Protein AF-A0A353K0H9-F1 (afdb_monomer_lite)

Sequence (191 aa):
GRDYRVLVIDKKVAAVALRMTPCVFGDGIHTIGELIEIENKSPLRGFDHEKPLTKIKVDNIVLNYLKNNNMSLNYIPKLHEKVILRFNANLSTGGVAKDCTDIIHPDNMEAAIKSAEAVGLDVAGVDICTGDISKSIYEDKGVVLEVNAAPGIRMHLYPSLGRGRNVASSIVDYIFKDKKDYSIPVVSITG

pLDDT: mean 91.46, std 7.38, range [65.5, 98.56]

Radius of gyration: 19.7 Å; chains: 1; bounding box: 55×49×50 Å

Secondary structure (DSSP, 8-state):
-EEEEEEEETTEEEEEEEEE--EEE--SSS-HHHHHHHHHTSTTEESTTSSSEE-----HHHHHHHHHTT--TT--PPTT-EEE--SS--GGGT-EEEE-GGG--HHHHHHHHHHHHHHT-SEEEEEEEES-TTS-TTTTT-EEEEEEES---HHHHS-SBS----HHHHHHHHHTTT-------------

Foldseek 3Di:
DWKKKFKAAQLFGQWIKTQAFDKFFFPQPAFQLVSLVVVCVPPQEDDQPPHLAHRQDDDPQQQVQQVVVVHHSRDHDYGRDIGGRHPDSDRRNGIFIATCGVQADPQLRNVLSVVCVVVPHNIKTWMKDFPDRNDHCVVRVIDTDDIDDPDDQSCQQDGPHDDRGPVVVSNVCSVCVVVDDDDDDDDDDDD

Structure (mmCIF, N/CA/C/O backbone):
data_AF-A0A353K0H9-F1
#
_entry.id   AF-A0A353K0H9-F1
#
loop_
_atom_site.group_PDB
_atom_site.id
_atom_site.type_symbol
_atom_site.label_atom_id
_atom_site.label_alt_id
_atom_site.label_comp_id
_atom_site.label_asym_id
_atom_site.label_entity_id
_atom_site.label_seq_id
_atom_site.pdbx_PDB_ins_code
_atom_site.Cartn_x
_atom_site.Cartn_y
_atom_site.Cartn_z
_atom_site.occupancy
_atom_site.B_iso_or_equiv
_atom_site.auth_seq_id
_atom_site.auth_comp_id
_atom_site.auth_asym_id
_atom_site.auth_atom_id
_atom_site.pdbx_PDB_model_num
ATOM 1 N N . GLY A 1 1 ? 12.331 -3.146 5.697 1.00 88.31 1 GLY A N 1
ATOM 2 C CA . GLY A 1 1 ? 11.361 -4.219 5.416 1.00 88.31 1 GLY A CA 1
ATOM 3 C C . GLY A 1 1 ? 10.496 -3.807 4.246 1.00 88.31 1 GLY A C 1
ATOM 4 O O . GLY A 1 1 ? 10.945 -3.021 3.423 1.00 88.31 1 GLY A O 1
ATOM 5 N N . ARG A 1 2 ? 9.284 -4.345 4.167 1.00 92.44 2 ARG A N 1
ATOM 6 C CA . ARG A 1 2 ? 8.198 -3.895 3.293 1.00 92.44 2 ARG A CA 1
ATOM 7 C C . ARG A 1 2 ? 7.269 -2.965 4.077 1.00 92.44 2 ARG A C 1
ATOM 9 O O . ARG A 1 2 ? 7.111 -3.156 5.281 1.00 92.44 2 ARG A O 1
ATOM 16 N N . ASP A 1 3 ? 6.642 -2.016 3.388 1.00 94.00 3 ASP A N 1
ATOM 17 C CA . ASP A 1 3 ? 5.814 -0.983 4.017 1.00 94.00 3 ASP A CA 1
ATOM 18 C C . ASP A 1 3 ? 4.322 -1.319 3.931 1.00 94.00 3 ASP A C 1
ATOM 20 O O . ASP A 1 3 ? 3.722 -1.314 2.850 1.00 94.00 3 ASP A O 1
ATOM 24 N N . TYR A 1 4 ? 3.704 -1.568 5.082 1.00 96.81 4 TYR A N 1
ATOM 25 C CA . TYR A 1 4 ? 2.284 -1.880 5.206 1.00 96.81 4 TYR A CA 1
ATOM 26 C C . TYR A 1 4 ? 1.539 -0.720 5.856 1.00 96.81 4 TYR A C 1
ATOM 28 O O . TYR A 1 4 ? 1.968 -0.210 6.884 1.00 96.81 4 TYR A O 1
ATOM 36 N N . ARG A 1 5 ? 0.393 -0.349 5.284 1.00 97.50 5 ARG A N 1
ATOM 37 C CA . ARG A 1 5 ? -0.591 0.545 5.898 1.00 97.50 5 ARG A CA 1
ATOM 38 C C . ARG A 1 5 ? -1.658 -0.311 6.573 1.00 97.50 5 ARG A C 1
ATOM 40 O O . ARG A 1 5 ? -2.372 -1.045 5.889 1.00 97.50 5 ARG A O 1
ATOM 47 N N . VAL A 1 6 ? -1.769 -0.213 7.890 1.00 98.31 6 VAL A N 1
ATOM 48 C CA . VAL A 1 6 ? -2.813 -0.839 8.707 1.00 98.31 6 VAL A CA 1
ATOM 49 C C . VAL A 1 6 ? -3.852 0.223 9.050 1.00 98.31 6 VAL A C 1
ATOM 51 O O . VAL A 1 6 ? -3.534 1.230 9.678 1.00 98.31 6 VAL A O 1
ATOM 54 N N . LEU A 1 7 ? -5.094 0.017 8.623 1.00 98.50 7 LEU A N 1
ATOM 55 C CA . LEU A 1 7 ? -6.213 0.884 8.964 1.00 98.50 7 LEU A CA 1
ATOM 56 C C . LEU A 1 7 ? -6.886 0.363 10.231 1.00 98.50 7 LEU A C 1
ATOM 58 O O . LEU A 1 7 ? -7.458 -0.729 10.228 1.00 98.50 7 LEU A O 1
ATOM 62 N N . VAL A 1 8 ? -6.840 1.166 11.287 1.00 98.44 8 VAL A N 1
ATOM 63 C CA . VAL A 1 8 ? -7.552 0.928 12.541 1.00 98.44 8 VAL A CA 1
ATOM 64 C C . VAL A 1 8 ? -8.820 1.777 12.550 1.00 98.44 8 VAL A C 1
ATOM 66 O O . VAL A 1 8 ? -8.761 2.973 12.268 1.00 98.44 8 VAL A O 1
ATOM 69 N N . ILE A 1 9 ? -9.956 1.152 12.850 1.00 97.25 9 ILE A N 1
ATOM 70 C CA . ILE A 1 9 ? -11.258 1.794 13.060 1.00 97.25 9 ILE A CA 1
ATOM 71 C C . ILE A 1 9 ? -11.857 1.179 14.320 1.00 97.25 9 ILE A C 1
ATOM 73 O O . ILE A 1 9 ? -11.955 -0.044 14.406 1.00 97.25 9 ILE A O 1
ATOM 77 N N . ASP A 1 10 ? -12.269 2.004 15.280 1.00 95.06 10 ASP A N 1
ATOM 78 C CA . ASP A 1 10 ? -12.958 1.550 16.498 1.00 95.06 10 ASP A CA 1
ATOM 79 C C . ASP A 1 10 ? -12.197 0.439 17.237 1.00 95.06 10 ASP A C 1
ATOM 81 O O . ASP A 1 10 ? -12.739 -0.628 17.542 1.00 95.06 10 ASP A O 1
ATOM 85 N N . LYS A 1 11 ? -10.892 0.662 17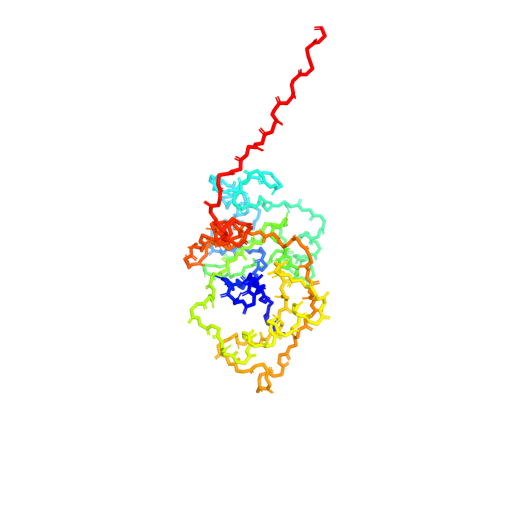.452 1.00 95.38 11 LYS A N 1
ATOM 86 C CA . LYS A 1 11 ? -9.982 -0.288 18.120 1.00 95.38 11 LYS A CA 1
ATOM 87 C C . LYS A 1 11 ? -9.882 -1.654 17.429 1.00 95.38 11 LYS A C 1
ATOM 89 O O . LYS A 1 11 ? -9.529 -2.651 18.056 1.00 95.38 11 LYS A O 1
ATOM 94 N N . LYS A 1 12 ? -10.186 -1.720 16.132 1.00 96.81 12 LYS A N 1
ATOM 95 C CA . LYS A 1 12 ? -10.083 -2.932 15.312 1.00 96.81 12 LYS A CA 1
ATOM 96 C C . LYS A 1 12 ? -9.299 -2.646 14.047 1.00 96.81 12 LYS A C 1
ATOM 98 O O . LYS A 1 12 ? -9.446 -1.589 13.440 1.00 96.81 12 LYS A O 1
ATOM 103 N N . VAL A 1 13 ? -8.505 -3.615 13.606 1.00 98.25 13 VAL A N 1
ATOM 104 C CA . VAL A 1 13 ? -7.899 -3.564 12.273 1.00 98.25 13 VAL A CA 1
ATOM 105 C C . VAL A 1 13 ? -8.984 -3.838 11.236 1.00 98.25 13 VAL A C 1
ATOM 107 O O . VAL A 1 13 ? -9.509 -4.945 11.149 1.00 98.25 13 VAL A O 1
ATOM 110 N N . ALA A 1 14 ? -9.328 -2.817 10.458 1.00 97.81 14 ALA A N 1
ATOM 111 C CA . ALA A 1 14 ? -10.355 -2.894 9.425 1.00 97.81 14 ALA A CA 1
ATOM 112 C C . ALA A 1 14 ? -9.792 -3.353 8.074 1.00 97.81 14 ALA A C 1
ATOM 114 O O . ALA A 1 14 ? -10.481 -4.027 7.307 1.00 97.81 14 ALA A O 1
ATOM 115 N N . ALA A 1 15 ? -8.551 -2.971 7.765 1.00 98.25 15 ALA A N 1
ATOM 116 C CA . ALA A 1 15 ? -7.872 -3.376 6.543 1.00 98.25 15 ALA A CA 1
ATOM 117 C C . ALA A 1 15 ? -6.352 -3.226 6.657 1.00 98.25 15 ALA A C 1
ATOM 119 O O . ALA A 1 15 ? -5.849 -2.393 7.406 1.00 98.25 15 ALA A O 1
ATOM 120 N N . VAL A 1 16 ? -5.617 -3.992 5.854 1.00 98.25 16 VAL A N 1
ATOM 121 C CA . VAL A 1 16 ? -4.158 -3.905 5.739 1.00 98.25 16 VAL A CA 1
ATOM 122 C C . VAL A 1 16 ? -3.773 -3.907 4.274 1.00 98.25 16 VAL A C 1
ATOM 124 O O . VAL A 1 16 ? -4.271 -4.722 3.500 1.00 98.25 16 VAL A O 1
ATOM 127 N N . ALA A 1 17 ? -2.869 -3.016 3.887 1.00 97.38 17 ALA A N 1
ATOM 128 C CA . ALA A 1 17 ? -2.398 -2.931 2.517 1.00 97.38 17 ALA A CA 1
ATOM 129 C C . ALA A 1 17 ? -0.877 -2.789 2.449 1.00 97.38 17 ALA A C 1
ATOM 131 O O . ALA A 1 17 ? -0.299 -1.863 3.015 1.00 97.38 17 ALA A O 1
ATOM 132 N N . LEU A 1 18 ? -0.231 -3.682 1.703 1.00 96.19 18 LEU A N 1
ATOM 133 C CA . LEU A 1 18 ? 1.164 -3.535 1.304 1.00 96.19 18 LEU A CA 1
ATOM 134 C C . LEU A 1 18 ? 1.256 -2.473 0.207 1.00 96.19 18 LEU A C 1
ATOM 136 O O . LEU A 1 18 ? 0.652 -2.634 -0.859 1.00 96.19 18 LEU A O 1
ATOM 140 N N . ARG A 1 19 ? 2.032 -1.415 0.445 1.00 92.69 19 ARG A N 1
ATOM 141 C CA . ARG A 1 19 ? 2.351 -0.412 -0.575 1.00 92.69 19 ARG A CA 1
ATOM 142 C C . ARG A 1 19 ? 3.510 -0.902 -1.423 1.00 92.69 19 ARG A C 1
ATOM 144 O O . ARG A 1 19 ? 4.551 -1.302 -0.908 1.00 92.69 19 ARG A O 1
ATOM 151 N N . MET A 1 20 ? 3.335 -0.861 -2.736 1.00 89.00 20 MET A N 1
ATOM 152 C CA . MET A 1 20 ? 4.362 -1.249 -3.691 1.00 89.00 20 MET A CA 1
ATOM 153 C C . MET A 1 20 ? 4.730 -0.061 -4.571 1.00 89.00 20 MET A C 1
ATOM 155 O O . MET A 1 20 ? 3.872 0.713 -5.006 1.00 89.00 20 MET A O 1
ATOM 159 N N . THR A 1 21 ? 6.027 0.065 -4.837 1.00 86.38 21 THR A N 1
ATOM 160 C CA . THR A 1 21 ? 6.557 1.077 -5.745 1.00 86.38 21 THR A CA 1
ATOM 161 C C . THR A 1 21 ? 5.968 0.912 -7.145 1.00 86.38 21 THR A C 1
ATOM 163 O O . THR A 1 21 ? 5.707 -0.219 -7.571 1.00 86.38 21 THR A O 1
ATOM 166 N N . PRO A 1 22 ? 5.745 2.023 -7.872 1.00 86.50 22 PRO A N 1
ATOM 167 C CA . PRO A 1 22 ? 5.347 1.946 -9.268 1.00 86.50 22 PRO A CA 1
ATOM 168 C C . PRO A 1 22 ? 6.402 1.162 -10.051 1.00 86.50 22 PRO A C 1
ATOM 170 O O . PRO A 1 22 ? 7.603 1.434 -9.949 1.00 86.50 22 PRO A O 1
ATOM 173 N N . CYS A 1 23 ? 5.947 0.184 -10.823 1.00 90.12 23 CYS A N 1
ATOM 174 C CA . CYS A 1 23 ? 6.794 -0.647 -11.659 1.00 90.12 23 CYS A CA 1
ATOM 175 C C . CYS A 1 23 ? 6.091 -0.989 -12.967 1.00 90.12 23 CYS A C 1
ATOM 177 O O . CYS A 1 23 ? 4.863 -1.014 -13.024 1.00 90.12 23 CYS A O 1
ATOM 179 N N . VAL A 1 24 ? 6.888 -1.317 -13.975 1.00 93.00 24 VAL A N 1
ATOM 180 C CA . VAL A 1 24 ? 6.435 -1.967 -15.206 1.00 93.00 24 VAL A CA 1
ATOM 181 C C . VAL A 1 24 ? 7.073 -3.346 -15.311 1.00 93.00 24 VAL A C 1
ATOM 183 O O . VAL A 1 24 ? 8.134 -3.594 -14.732 1.00 93.00 24 VAL A O 1
ATOM 186 N N . PHE A 1 25 ? 6.408 -4.250 -16.020 1.00 93.56 25 PHE A N 1
ATOM 187 C CA . PHE A 1 25 ? 6.933 -5.576 -16.322 1.00 93.56 25 PHE A CA 1
ATOM 188 C C . PHE A 1 25 ? 7.296 -5.627 -17.798 1.00 93.56 25 PHE A C 1
ATOM 190 O O . PHE A 1 25 ? 6.477 -5.265 -18.638 1.00 93.56 25 PHE A O 1
ATOM 197 N N . GLY A 1 26 ? 8.517 -6.059 -18.097 1.00 94.56 26 GLY A N 1
ATOM 198 C CA . GLY A 1 26 ? 8.966 -6.236 -19.466 1.00 94.56 26 GLY A CA 1
ATOM 199 C C . GLY A 1 26 ? 8.167 -7.306 -20.188 1.00 94.56 26 GLY A C 1
ATOM 200 O O . GLY A 1 26 ? 7.847 -8.358 -19.629 1.00 94.56 26 GLY A O 1
ATOM 201 N N . ASP A 1 27 ? 7.893 -7.046 -21.454 1.00 95.25 27 ASP A N 1
ATOM 202 C CA . ASP A 1 27 ? 7.355 -8.013 -22.406 1.00 95.25 27 ASP A CA 1
ATOM 203 C C . ASP A 1 27 ? 8.388 -8.414 -23.471 1.00 95.25 27 ASP A C 1
ATOM 205 O O . ASP A 1 27 ? 8.092 -9.221 -24.348 1.00 95.25 27 ASP A O 1
ATOM 209 N N . GLY A 1 28 ? 9.618 -7.891 -23.371 1.00 95.88 28 GLY A N 1
ATOM 210 C CA . GLY A 1 28 ? 10.695 -8.118 -24.331 1.00 95.88 28 GLY A CA 1
ATOM 211 C C . GLY A 1 28 ? 10.552 -7.346 -25.644 1.00 95.88 28 GLY A C 1
ATOM 212 O O . GLY A 1 28 ? 11.370 -7.560 -26.536 1.00 95.88 28 GLY A O 1
ATOM 213 N N . ILE A 1 29 ? 9.540 -6.481 -25.777 1.00 97.25 29 ILE A N 1
ATOM 214 C CA . ILE A 1 29 ? 9.213 -5.775 -27.022 1.00 97.25 29 ILE A CA 1
ATOM 215 C C . ILE A 1 29 ? 9.214 -4.262 -26.800 1.00 97.25 29 ILE A C 1
ATOM 217 O O . ILE A 1 29 ? 9.872 -3.538 -27.543 1.00 97.25 29 ILE A O 1
ATOM 221 N N . HIS A 1 30 ? 8.499 -3.787 -25.782 1.00 98.25 30 HIS A N 1
ATOM 222 C CA . HIS A 1 30 ? 8.304 -2.365 -25.535 1.00 98.25 30 HIS A CA 1
ATOM 223 C C . HIS A 1 30 ? 9.389 -1.787 -24.624 1.00 98.25 30 HIS A C 1
ATOM 225 O O . HIS A 1 30 ? 9.884 -2.422 -23.687 1.00 98.25 30 HIS A O 1
ATOM 231 N N . THR A 1 31 ? 9.731 -0.531 -24.881 1.00 98.12 31 THR A N 1
ATOM 232 C CA . THR A 1 31 ? 10.592 0.268 -24.013 1.00 98.12 31 THR A CA 1
ATOM 233 C C . THR A 1 31 ? 9.899 0.580 -22.683 1.00 98.12 31 THR A C 1
ATOM 235 O O . THR A 1 31 ? 8.672 0.557 -22.582 1.00 98.12 31 THR A O 1
ATOM 238 N N . ILE A 1 32 ? 10.660 0.940 -21.644 1.00 96.81 32 ILE A N 1
ATOM 239 C CA . ILE A 1 32 ? 10.086 1.408 -20.369 1.00 96.81 32 ILE A CA 1
ATOM 240 C C . ILE A 1 32 ? 9.089 2.556 -20.597 1.00 96.81 32 ILE A C 1
ATOM 242 O O . ILE A 1 32 ? 8.036 2.574 -19.962 1.00 96.81 32 ILE A O 1
ATOM 246 N N . GLY A 1 33 ? 9.407 3.507 -21.483 1.00 96.69 33 GLY A N 1
ATOM 247 C CA . GLY A 1 33 ? 8.516 4.624 -21.808 1.00 96.69 33 GLY A CA 1
ATOM 248 C C . GLY A 1 33 ? 7.166 4.153 -22.351 1.00 96.69 33 GLY A C 1
ATOM 249 O O . GLY A 1 33 ? 6.120 4.543 -21.834 1.00 96.69 33 GLY A O 1
ATOM 250 N N . GLU A 1 34 ? 7.186 3.246 -23.324 1.00 97.38 34 GLU A N 1
ATOM 251 C CA . GLU A 1 34 ? 5.975 2.669 -23.918 1.00 97.38 34 GLU A CA 1
ATOM 252 C C . GLU A 1 34 ? 5.194 1.812 -22.915 1.00 97.38 34 GLU A C 1
ATOM 254 O O . GLU A 1 34 ? 3.971 1.916 -22.838 1.00 97.38 34 GLU A O 1
ATOM 259 N N . LEU A 1 35 ? 5.877 1.019 -22.083 1.00 96.81 35 LEU A N 1
ATOM 260 C CA . LEU A 1 35 ? 5.238 0.236 -21.022 1.00 96.81 35 LEU A CA 1
ATOM 261 C C . LEU A 1 35 ? 4.507 1.135 -20.016 1.00 96.81 35 LEU A C 1
ATOM 263 O O . LEU A 1 35 ? 3.403 0.807 -19.582 1.00 96.81 35 LEU A O 1
ATOM 267 N N . ILE A 1 36 ? 5.082 2.292 -19.670 1.00 95.06 36 ILE A N 1
ATOM 268 C CA . ILE A 1 36 ? 4.421 3.293 -18.820 1.00 95.06 36 ILE A CA 1
ATOM 269 C C . ILE A 1 36 ? 3.168 3.846 -19.507 1.00 95.06 36 ILE A C 1
ATOM 271 O O . ILE A 1 36 ? 2.129 3.997 -18.860 1.00 95.06 36 ILE A O 1
ATOM 275 N N . GLU A 1 37 ? 3.236 4.153 -20.802 1.00 95.25 37 GLU A N 1
ATOM 276 C CA . GLU A 1 37 ? 2.076 4.625 -21.562 1.00 95.25 37 GLU A CA 1
ATOM 277 C C . GLU A 1 37 ? 0.968 3.574 -21.637 1.00 95.25 37 GLU A C 1
ATOM 279 O O . GLU A 1 37 ? -0.200 3.907 -21.430 1.00 95.25 37 GLU A O 1
ATOM 284 N N . ILE A 1 38 ? 1.321 2.310 -21.884 1.00 94.75 38 ILE A N 1
ATOM 285 C CA . ILE A 1 38 ? 0.390 1.176 -21.905 1.00 94.75 38 ILE A CA 1
ATOM 286 C C . ILE A 1 38 ? -0.295 1.032 -20.545 1.00 94.75 38 ILE A C 1
ATOM 288 O O . ILE A 1 38 ? -1.523 1.008 -20.476 1.00 94.75 38 ILE A O 1
ATOM 292 N N . GLU A 1 39 ? 0.476 1.021 -19.459 1.00 91.81 39 GLU A N 1
ATOM 293 C CA . GLU A 1 39 ? -0.047 0.934 -18.094 1.00 91.81 39 GLU A CA 1
ATOM 294 C C . GLU A 1 39 ? -1.004 2.104 -17.784 1.00 91.81 39 GLU A C 1
ATOM 296 O O . GLU A 1 39 ? -2.084 1.921 -17.217 1.00 91.81 39 GLU A O 1
ATOM 301 N N . ASN A 1 40 ? -0.662 3.315 -18.234 1.00 93.44 40 ASN A N 1
ATOM 302 C CA . ASN A 1 40 ? -1.474 4.523 -18.072 1.00 93.44 40 ASN A CA 1
ATOM 303 C C . ASN A 1 40 ? -2.756 4.569 -18.921 1.00 93.44 40 ASN A C 1
ATOM 305 O O . ASN A 1 40 ? -3.596 5.437 -18.661 1.00 93.44 40 ASN A O 1
ATOM 309 N N . LYS A 1 41 ? -2.938 3.665 -19.896 1.00 93.31 41 LYS A N 1
ATOM 310 C CA . LYS A 1 41 ? -4.207 3.504 -20.636 1.00 93.31 41 LYS A CA 1
ATOM 311 C C . LYS A 1 41 ? -5.282 2.791 -19.813 1.00 93.31 41 LYS A C 1
ATOM 313 O O . LYS A 1 41 ? -6.445 2.800 -20.211 1.00 93.31 41 LYS A O 1
ATOM 318 N N . SER A 1 42 ? -4.925 2.198 -18.672 1.00 89.44 42 SER A N 1
ATOM 319 C CA . SER A 1 42 ? -5.898 1.596 -17.761 1.00 89.44 42 SER A CA 1
ATOM 320 C C . SER A 1 42 ? -6.979 2.612 -17.354 1.00 89.44 42 SER A C 1
ATOM 322 O O . SER A 1 42 ? -6.639 3.689 -16.857 1.00 89.44 42 SER A O 1
ATOM 324 N N . PRO A 1 43 ? -8.283 2.284 -17.468 1.00 89.38 43 PRO A N 1
ATOM 325 C CA . PRO A 1 43 ? -9.369 3.187 -17.070 1.00 89.38 43 PRO A CA 1
ATOM 326 C C . PRO A 1 43 ? -9.406 3.441 -15.554 1.00 89.38 43 PRO A C 1
ATOM 328 O O . PRO A 1 43 ? -10.074 4.365 -15.085 1.00 89.38 43 PRO A O 1
ATOM 331 N N . LEU A 1 44 ? -8.679 2.626 -14.782 1.00 86.19 44 LEU A N 1
ATOM 332 C CA . LEU A 1 44 ? -8.502 2.789 -13.343 1.00 86.19 44 LEU A CA 1
ATOM 333 C C . LEU A 1 44 ? -7.471 3.869 -12.995 1.00 86.19 44 LEU A C 1
ATOM 335 O O . LEU A 1 44 ? -7.408 4.265 -11.831 1.00 86.19 44 LEU A O 1
ATOM 339 N N . ARG A 1 45 ? -6.662 4.329 -13.964 1.00 89.38 45 ARG A N 1
ATOM 340 C CA . ARG A 1 45 ? -5.634 5.356 -13.769 1.00 89.38 45 ARG A CA 1
ATOM 341 C C . ARG A 1 45 ? -6.125 6.731 -14.213 1.00 89.38 45 ARG A C 1
ATOM 343 O O . ARG A 1 45 ? -6.461 6.950 -15.373 1.00 89.38 45 ARG A O 1
ATOM 350 N N . GLY A 1 46 ? -6.109 7.678 -13.285 1.00 87.69 46 GLY A N 1
ATOM 351 C CA . GLY A 1 46 ? -6.513 9.067 -13.504 1.00 87.69 46 GLY A CA 1
ATOM 352 C C . GLY A 1 46 ? -5.428 10.058 -13.117 1.00 87.69 46 GLY A C 1
ATOM 353 O O . GLY A 1 46 ? -4.321 9.681 -12.715 1.00 87.69 46 GLY A O 1
ATOM 354 N N . PHE A 1 47 ? -5.751 11.341 -13.231 1.00 83.00 47 PHE A N 1
ATOM 355 C CA . PHE A 1 47 ? -4.913 12.380 -12.653 1.00 83.00 47 PHE A CA 1
ATOM 356 C C . PHE A 1 47 ? -5.205 12.496 -11.153 1.00 83.00 47 PHE A C 1
ATOM 358 O O . PHE A 1 47 ? -6.349 12.420 -10.707 1.00 83.00 47 PHE A O 1
ATOM 365 N N . ASP A 1 48 ? -4.137 12.610 -10.369 1.00 78.19 48 ASP A N 1
ATOM 366 C CA . ASP A 1 48 ? -4.154 12.793 -8.919 1.00 78.19 48 ASP A CA 1
ATOM 367 C C . ASP A 1 48 ? -5.073 11.811 -8.161 1.00 78.19 48 ASP A C 1
ATOM 369 O O . ASP A 1 48 ? -4.702 10.648 -7.968 1.00 78.19 48 ASP A O 1
ATOM 373 N N . HIS A 1 49 ? -6.238 12.259 -7.684 1.00 73.06 49 HIS A N 1
ATOM 374 C CA . HIS A 1 49 ? -7.172 11.467 -6.867 1.00 73.06 49 HIS A CA 1
ATOM 375 C C . HIS A 1 49 ? -8.526 11.207 -7.539 1.00 73.06 49 HIS A C 1
ATOM 377 O O . HIS A 1 49 ? -9.449 10.739 -6.879 1.00 73.06 49 HIS A O 1
ATOM 383 N N . GLU A 1 50 ? -8.634 11.465 -8.844 1.00 81.69 50 GLU A N 1
ATOM 384 C CA . GLU A 1 50 ? -9.871 11.285 -9.616 1.00 81.69 50 GLU A CA 1
ATOM 385 C C . GLU A 1 50 ? -10.288 9.808 -9.745 1.00 81.69 50 GLU A C 1
ATOM 387 O O . GLU A 1 50 ? -11.471 9.477 -9.810 1.00 81.69 50 GLU A O 1
ATOM 392 N N . LYS A 1 51 ? -9.309 8.899 -9.796 1.00 84.81 51 LYS A N 1
ATOM 393 C CA . LYS A 1 51 ? -9.513 7.466 -10.039 1.00 84.81 51 LYS A CA 1
ATOM 394 C C . LYS A 1 51 ? -8.837 6.616 -8.954 1.00 84.81 51 LYS A C 1
ATOM 396 O O . LYS A 1 51 ? -8.004 7.131 -8.202 1.00 84.81 51 LYS A O 1
ATOM 401 N N . PRO A 1 52 ? -9.164 5.309 -8.862 1.00 82.62 52 PRO A N 1
ATOM 402 C CA . PRO A 1 52 ? -8.534 4.385 -7.916 1.00 82.62 52 PRO A CA 1
ATOM 403 C C . PRO A 1 52 ? -7.000 4.428 -7.924 1.00 82.62 52 PRO A C 1
ATOM 405 O O . PRO A 1 52 ? -6.372 4.458 -6.862 1.00 82.62 52 PRO A O 1
ATOM 408 N N . LEU A 1 53 ? -6.405 4.492 -9.117 1.00 85.06 53 LEU A N 1
ATOM 409 C CA . LEU A 1 53 ? -4.965 4.558 -9.331 1.00 85.06 53 LEU A CA 1
ATOM 410 C C . LEU A 1 53 ? -4.574 5.909 -9.936 1.00 85.06 53 LEU A C 1
ATOM 412 O O . LEU A 1 53 ? -5.320 6.512 -10.708 1.00 85.06 53 LEU A O 1
ATOM 416 N N . THR A 1 54 ? -3.369 6.373 -9.622 1.00 88.31 54 THR A N 1
ATOM 417 C CA . THR A 1 54 ? -2.804 7.576 -10.241 1.00 88.31 54 THR A CA 1
ATOM 418 C C . THR A 1 54 ? -1.970 7.182 -11.459 1.00 88.31 54 THR A C 1
ATOM 420 O O . THR A 1 54 ? -1.289 6.150 -11.457 1.00 88.31 54 THR A O 1
ATOM 423 N N . LYS A 1 55 ? -2.023 7.983 -12.526 1.00 90.06 55 LYS A N 1
ATOM 424 C CA . LYS A 1 55 ? -1.138 7.812 -13.683 1.00 90.06 55 LYS A CA 1
ATOM 425 C C . LYS A 1 55 ? 0.327 7.931 -13.264 1.00 90.06 55 LYS A C 1
ATOM 427 O O . LYS A 1 55 ? 0.705 8.810 -12.490 1.00 90.06 55 LYS A O 1
ATOM 432 N N . ILE A 1 56 ? 1.157 7.051 -13.806 1.00 89.56 56 ILE A N 1
ATOM 433 C CA . ILE A 1 56 ? 2.605 7.071 -13.641 1.00 89.56 56 ILE A CA 1
ATOM 434 C C . ILE A 1 56 ? 3.141 8.235 -14.479 1.00 89.56 56 ILE A C 1
ATOM 436 O O . ILE A 1 56 ? 3.140 8.174 -15.707 1.00 89.56 56 ILE A O 1
ATOM 440 N N . LYS A 1 57 ? 3.572 9.313 -13.820 1.00 89.19 57 LYS A N 1
ATOM 441 C CA . LYS A 1 57 ? 4.192 10.467 -14.485 1.00 89.19 57 LYS A CA 1
ATOM 442 C C . LYS A 1 57 ? 5.686 10.201 -14.684 1.00 89.19 57 LYS A C 1
ATOM 444 O O . LYS A 1 57 ? 6.376 9.838 -13.726 1.00 89.19 57 LYS A O 1
ATOM 449 N N . VAL A 1 58 ? 6.173 10.419 -15.903 1.00 90.25 58 VAL A N 1
ATOM 450 C CA . VAL A 1 58 ? 7.606 10.449 -16.216 1.00 90.25 58 VAL A CA 1
ATOM 451 C C . VAL A 1 58 ? 8.134 11.832 -15.840 1.00 90.25 58 VAL A C 1
ATOM 453 O O . VAL A 1 58 ? 7.894 12.808 -16.541 1.00 90.25 58 VAL A O 1
ATOM 456 N N . ASP A 1 59 ? 8.803 11.922 -14.695 1.00 90.12 59 ASP A N 1
ATOM 457 C CA . ASP A 1 59 ? 9.423 13.148 -14.190 1.00 90.12 59 ASP A CA 1
ATOM 458 C C . ASP A 1 59 ? 10.919 12.931 -13.919 1.00 90.12 59 ASP A C 1
ATOM 460 O O . ASP A 1 59 ? 11.460 11.835 -14.094 1.00 90.12 59 ASP A O 1
ATOM 464 N N . ASN A 1 60 ? 11.596 13.974 -13.437 1.00 89.94 60 ASN A N 1
ATOM 465 C CA . ASN A 1 60 ? 13.017 13.903 -13.098 1.00 89.94 60 ASN A CA 1
ATOM 466 C C . ASN A 1 60 ? 13.334 12.830 -12.043 1.00 89.94 60 ASN A C 1
ATOM 468 O O . ASN A 1 60 ? 14.451 12.323 -12.020 1.00 89.94 60 ASN A O 1
ATOM 472 N N . ILE A 1 61 ? 12.379 12.449 -11.187 1.00 88.69 61 ILE A N 1
ATOM 473 C CA . ILE A 1 61 ? 12.586 11.396 -10.185 1.00 88.69 61 ILE A CA 1
ATOM 474 C C . ILE A 1 61 ? 12.666 10.034 -10.878 1.00 88.69 61 ILE A C 1
ATOM 476 O O . ILE A 1 61 ? 13.584 9.271 -10.585 1.00 88.69 61 ILE A O 1
ATOM 480 N N . VAL A 1 62 ? 11.758 9.747 -11.819 1.00 90.31 62 VAL A N 1
ATOM 481 C CA . VAL A 1 62 ? 11.808 8.514 -12.627 1.00 90.31 62 VAL A CA 1
ATOM 482 C C . VAL A 1 62 ? 13.086 8.469 -13.460 1.00 90.31 62 VAL A C 1
ATOM 484 O O . VAL A 1 62 ? 13.798 7.467 -13.444 1.00 90.31 62 VAL A O 1
ATOM 487 N N . LEU A 1 63 ? 13.425 9.569 -14.139 1.00 92.50 63 LEU A N 1
ATOM 488 C CA . LEU A 1 63 ? 14.635 9.649 -14.961 1.00 92.50 63 LEU A CA 1
ATOM 489 C C . LEU A 1 63 ? 15.906 9.412 -14.135 1.00 92.50 63 LEU A C 1
ATOM 491 O O . LEU A 1 63 ? 16.764 8.626 -14.535 1.00 92.50 63 LEU A O 1
ATOM 495 N N . ASN A 1 64 ? 16.009 10.040 -12.961 1.00 91.00 64 ASN A N 1
ATOM 496 C CA . ASN A 1 64 ? 17.143 9.849 -12.061 1.00 91.00 64 ASN A CA 1
ATOM 497 C C . ASN A 1 64 ? 17.197 8.425 -11.499 1.00 91.00 64 ASN A C 1
ATOM 499 O O . ASN A 1 64 ? 18.283 7.860 -11.400 1.00 91.00 64 ASN A O 1
ATOM 503 N N . TYR A 1 65 ? 16.048 7.826 -11.162 1.00 90.69 65 TYR A N 1
ATOM 504 C CA . TYR A 1 65 ? 15.991 6.438 -10.705 1.00 90.69 65 TYR A CA 1
ATOM 505 C C . TYR A 1 65 ? 16.547 5.485 -11.764 1.00 90.69 65 TYR A C 1
ATOM 507 O O . TYR A 1 65 ? 17.434 4.684 -11.465 1.00 90.69 65 TYR A O 1
ATOM 515 N N . LEU A 1 66 ? 16.057 5.593 -13.001 1.00 92.75 66 LEU A N 1
ATOM 516 C CA . LEU A 1 66 ? 16.509 4.754 -14.108 1.00 92.75 66 LEU A CA 1
ATOM 517 C C . LEU A 1 66 ? 18.005 4.954 -14.356 1.00 92.75 66 LEU A C 1
ATOM 519 O O . LEU A 1 66 ? 18.750 3.976 -14.373 1.00 92.75 66 LEU A O 1
ATOM 523 N N . LYS A 1 67 ? 18.464 6.210 -14.431 1.00 93.25 67 LYS A N 1
ATOM 524 C CA . LYS A 1 67 ? 19.877 6.543 -14.644 1.00 93.25 67 LYS A CA 1
ATOM 525 C C . LYS A 1 67 ? 20.785 5.938 -13.570 1.00 93.25 67 LYS A C 1
ATOM 527 O O . LYS A 1 67 ? 21.806 5.347 -13.906 1.00 93.25 67 LYS A O 1
ATOM 532 N N . ASN A 1 68 ? 20.401 6.037 -12.298 1.00 92.19 68 ASN A N 1
ATOM 533 C CA . ASN A 1 68 ? 21.164 5.466 -11.182 1.00 92.19 68 ASN A CA 1
ATOM 534 C C . ASN A 1 68 ? 21.220 3.930 -11.213 1.00 92.19 68 ASN A C 1
ATOM 536 O O . ASN A 1 68 ? 22.111 3.345 -10.608 1.00 92.19 68 ASN A O 1
ATOM 540 N N . ASN A 1 69 ? 20.295 3.281 -11.924 1.00 90.44 69 ASN A N 1
ATOM 541 C CA . ASN A 1 69 ? 20.281 1.836 -12.147 1.00 90.44 69 ASN A CA 1
ATOM 542 C C . ASN A 1 69 ? 20.787 1.449 -13.551 1.00 90.44 69 ASN A C 1
ATOM 544 O O . ASN A 1 69 ? 20.506 0.350 -14.019 1.00 90.44 69 ASN A O 1
ATOM 548 N N . ASN A 1 70 ? 21.530 2.336 -14.227 1.00 93.81 70 ASN A N 1
ATOM 549 C CA . ASN A 1 70 ? 22.063 2.131 -15.582 1.00 93.81 70 ASN A CA 1
ATOM 550 C C . ASN A 1 70 ? 20.986 1.820 -16.642 1.00 93.81 70 ASN A C 1
ATOM 552 O O . ASN A 1 70 ? 21.251 1.141 -17.632 1.00 93.81 70 ASN A O 1
ATOM 556 N N . MET A 1 71 ? 19.772 2.331 -16.444 1.00 94.38 71 MET A N 1
ATOM 557 C CA . MET A 1 71 ? 18.643 2.215 -17.365 1.00 94.38 71 MET A CA 1
ATOM 558 C C . MET A 1 71 ? 18.239 3.587 -17.917 1.00 94.38 71 MET A C 1
ATOM 560 O O . MET A 1 71 ? 18.587 4.642 -17.386 1.00 94.38 71 MET A O 1
ATOM 564 N N . SER A 1 72 ? 17.458 3.579 -18.993 1.00 95.62 72 SER A N 1
ATOM 565 C CA . SER A 1 72 ? 16.814 4.770 -19.555 1.00 95.62 72 SER A CA 1
ATOM 566 C C . SER A 1 72 ? 15.403 4.420 -20.012 1.00 95.62 72 SER A C 1
ATOM 568 O O . SER A 1 72 ? 15.061 3.244 -20.086 1.00 95.62 72 SER A O 1
ATOM 570 N N . LEU A 1 73 ? 14.587 5.414 -20.367 1.00 96.25 73 LEU A N 1
ATOM 571 C CA . LEU A 1 73 ? 13.239 5.154 -20.889 1.00 96.25 73 LEU A CA 1
ATOM 572 C C . LEU A 1 73 ? 13.231 4.297 -22.160 1.00 96.25 73 LEU A C 1
ATOM 574 O O . LEU A 1 73 ? 12.242 3.619 -22.395 1.00 96.25 73 LEU A O 1
ATOM 578 N N . ASN A 1 74 ? 14.328 4.293 -22.922 1.00 97.00 74 ASN A N 1
ATOM 579 C CA . ASN A 1 74 ? 14.478 3.527 -24.161 1.00 97.00 74 ASN A CA 1
ATOM 580 C C . ASN A 1 74 ? 14.945 2.082 -23.921 1.00 97.00 74 ASN A C 1
ATOM 582 O O . ASN A 1 74 ? 15.112 1.324 -24.872 1.00 97.00 74 ASN A O 1
ATOM 586 N N . TYR A 1 75 ? 15.219 1.699 -22.671 1.00 96.75 75 TYR A N 1
ATOM 587 C CA . TYR A 1 75 ? 15.561 0.319 -22.343 1.00 96.75 75 TYR A CA 1
ATOM 588 C C . TYR A 1 75 ? 14.342 -0.580 -22.561 1.00 96.75 75 TYR A C 1
ATOM 590 O O . TYR A 1 75 ? 13.249 -0.235 -22.113 1.00 96.75 75 TYR A O 1
ATOM 598 N N . ILE A 1 76 ? 14.544 -1.721 -23.223 1.00 97.50 76 ILE A N 1
ATOM 599 C CA . ILE A 1 76 ? 13.530 -2.760 -23.431 1.00 97.50 76 ILE A CA 1
ATOM 600 C C . ILE A 1 76 ? 13.777 -3.852 -22.383 1.00 97.50 76 ILE A C 1
ATOM 602 O O . ILE A 1 76 ? 14.751 -4.601 -22.519 1.00 97.50 76 ILE A O 1
ATOM 606 N N . PRO A 1 77 ? 12.953 -3.947 -21.324 1.00 96.38 77 PRO A N 1
ATOM 607 C CA . PRO A 1 77 ? 13.147 -4.958 -20.298 1.00 96.38 77 PRO A CA 1
ATOM 608 C C . PRO A 1 77 ? 12.785 -6.342 -20.835 1.00 96.38 77 PRO A C 1
ATOM 610 O O . PRO A 1 77 ? 11.857 -6.497 -21.637 1.00 96.38 77 PRO A O 1
ATOM 613 N N . LYS A 1 78 ? 13.500 -7.371 -20.373 1.00 96.50 78 LYS A N 1
ATOM 614 C CA . LYS A 1 78 ? 13.228 -8.759 -20.763 1.00 96.50 78 LYS A CA 1
ATOM 615 C C . LYS A 1 78 ? 11.827 -9.173 -20.326 1.00 96.50 78 LYS A C 1
ATOM 617 O O . LYS A 1 78 ? 11.262 -8.618 -19.385 1.00 96.50 78 LYS A O 1
ATOM 622 N N . LEU A 1 79 ? 11.288 -10.203 -20.971 1.00 95.88 79 LEU A N 1
ATOM 623 C CA . LEU A 1 79 ? 10.006 -10.778 -20.581 1.00 95.88 79 LEU A CA 1
ATOM 624 C C . LEU A 1 79 ? 9.994 -11.109 -19.073 1.00 95.88 79 LEU A C 1
ATOM 626 O O . LEU A 1 79 ? 10.879 -11.807 -18.577 1.00 95.88 79 LEU A O 1
ATOM 630 N N . HIS A 1 80 ? 8.993 -10.586 -18.363 1.00 93.06 80 HIS A N 1
ATOM 631 C CA . HIS A 1 80 ? 8.791 -10.672 -16.909 1.00 93.06 80 HIS A CA 1
ATOM 632 C C . HIS A 1 80 ? 9.809 -9.930 -16.027 1.00 93.06 80 HIS A C 1
ATOM 634 O O . HIS A 1 80 ? 9.718 -10.000 -14.798 1.00 93.06 80 HIS A O 1
ATOM 640 N N . GLU A 1 81 ? 10.742 -9.176 -16.606 1.00 94.00 81 GLU A N 1
ATOM 641 C CA . GLU A 1 81 ? 11.646 -8.320 -15.843 1.00 94.00 81 GLU A CA 1
ATOM 642 C C . GLU A 1 81 ? 10.853 -7.196 -15.170 1.00 94.00 81 GLU A C 1
ATOM 644 O O . GLU A 1 81 ? 10.199 -6.390 -15.830 1.00 94.00 81 GLU A O 1
ATOM 649 N N . LYS A 1 82 ? 10.898 -7.138 -13.837 1.00 92.81 82 LYS A N 1
ATOM 650 C CA . LYS A 1 82 ? 10.249 -6.074 -13.072 1.00 92.81 82 LYS A CA 1
ATOM 651 C C . LYS A 1 82 ? 11.169 -4.860 -12.995 1.00 92.81 82 LYS A C 1
ATOM 653 O O . LYS A 1 82 ? 12.161 -4.887 -12.269 1.00 92.81 82 LYS A O 1
ATOM 658 N N . VAL A 1 83 ? 10.777 -3.768 -13.642 1.00 91.88 83 VAL A N 1
ATOM 659 C CA . VAL A 1 83 ? 11.483 -2.488 -13.557 1.00 91.88 83 VAL A CA 1
ATOM 660 C C . VAL A 1 83 ? 10.751 -1.562 -12.600 1.00 91.88 83 VAL A C 1
ATOM 662 O O . VAL A 1 83 ? 9.619 -1.146 -12.846 1.00 91.88 83 VAL A O 1
ATOM 665 N N . ILE A 1 84 ? 11.400 -1.234 -11.488 1.00 91.19 84 ILE A N 1
ATOM 666 C CA . ILE A 1 84 ? 10.917 -0.223 -10.546 1.00 91.19 84 ILE A CA 1
ATOM 667 C C . ILE A 1 84 ? 11.169 1.163 -11.149 1.00 91.19 84 ILE A C 1
ATOM 669 O O . ILE A 1 84 ? 12.187 1.389 -11.793 1.00 91.19 84 ILE A O 1
ATOM 673 N N . LEU A 1 85 ? 10.238 2.094 -10.950 1.00 88.69 85 LEU A N 1
ATOM 674 C CA . LEU A 1 85 ? 10.334 3.446 -11.512 1.00 88.69 85 LEU A CA 1
ATOM 675 C C . LEU A 1 85 ? 10.699 4.503 -10.468 1.00 88.69 85 LEU A C 1
ATOM 677 O O . LEU A 1 85 ? 11.153 5.588 -10.821 1.00 88.69 85 LEU A O 1
ATOM 681 N N . ARG A 1 86 ? 10.463 4.219 -9.182 1.00 86.81 86 ARG A N 1
ATOM 682 C CA . ARG A 1 86 ? 10.729 5.130 -8.060 1.00 86.81 86 ARG A CA 1
ATOM 683 C C . ARG A 1 86 ? 11.085 4.351 -6.800 1.00 86.81 86 ARG A C 1
ATOM 685 O O . ARG A 1 86 ? 10.591 3.246 -6.594 1.00 86.81 86 ARG A O 1
ATOM 692 N N . PHE A 1 87 ? 11.865 4.971 -5.916 1.00 75.31 87 PHE A N 1
ATOM 693 C CA . PHE A 1 87 ? 12.161 4.412 -4.592 1.00 75.31 87 PHE A CA 1
ATOM 694 C C . PHE A 1 87 ? 10.952 4.438 -3.644 1.00 75.31 87 PHE A C 1
ATOM 696 O O . PHE A 1 87 ? 10.834 3.558 -2.799 1.00 75.31 87 PHE A O 1
ATOM 703 N N . ASN A 1 88 ? 10.053 5.423 -3.767 1.00 73.75 88 ASN A N 1
ATOM 704 C CA . ASN A 1 88 ? 8.926 5.591 -2.850 1.00 73.75 88 ASN A CA 1
ATOM 705 C C . ASN A 1 88 ? 7.655 4.867 -3.326 1.00 73.75 88 ASN A C 1
ATOM 707 O O . ASN A 1 88 ? 7.271 4.934 -4.493 1.00 73.75 88 ASN A O 1
ATOM 711 N N . ALA A 1 89 ? 6.966 4.196 -2.401 1.00 72.56 89 ALA A N 1
ATOM 712 C CA . ALA A 1 89 ? 5.739 3.440 -2.665 1.00 72.56 89 ALA A CA 1
ATOM 713 C C . ALA A 1 89 ? 4.461 4.296 -2.550 1.00 72.56 89 ALA A C 1
ATOM 715 O O . ALA A 1 89 ? 3.422 3.843 -2.067 1.00 72.56 89 ALA A O 1
ATOM 716 N N . ASN A 1 90 ? 4.530 5.556 -2.982 1.00 76.50 90 ASN A N 1
ATOM 717 C CA . ASN A 1 90 ? 3.412 6.484 -2.854 1.00 76.50 90 ASN A CA 1
ATOM 718 C C . ASN A 1 90 ? 2.354 6.213 -3.932 1.00 76.50 90 ASN A C 1
ATOM 720 O O . ASN A 1 90 ? 2.642 6.217 -5.129 1.00 76.50 90 ASN A O 1
ATOM 724 N N . LEU A 1 91 ? 1.093 6.038 -3.524 1.00 70.94 91 LEU A N 1
ATOM 725 C CA . LEU A 1 91 ? -0.009 5.852 -4.478 1.00 70.94 91 LEU A CA 1
ATOM 726 C C . LEU A 1 91 ? -0.188 7.073 -5.390 1.00 70.94 91 LEU A C 1
ATOM 728 O O . LEU A 1 91 ? -0.522 6.916 -6.559 1.00 70.94 91 LEU A O 1
ATOM 732 N N . SER A 1 92 ? 0.084 8.277 -4.879 1.00 70.38 92 SER A N 1
ATOM 733 C CA . SER A 1 92 ? 0.023 9.532 -5.640 1.00 70.38 92 SER A CA 1
ATOM 734 C C . SER A 1 92 ? 1.063 9.631 -6.759 1.00 70.38 92 SER A C 1
ATOM 736 O O . SER A 1 92 ? 0.902 10.444 -7.664 1.00 70.38 92 SER A O 1
ATOM 738 N N . THR A 1 93 ? 2.114 8.807 -6.735 1.00 71.69 93 THR A N 1
ATOM 739 C CA . THR A 1 93 ? 3.139 8.749 -7.790 1.00 71.69 93 THR A CA 1
ATOM 740 C C . THR A 1 93 ? 2.983 7.520 -8.692 1.00 71.69 93 THR A C 1
ATOM 742 O O . THR A 1 93 ? 3.894 7.184 -9.450 1.00 71.69 93 THR A O 1
ATOM 745 N N . GLY A 1 94 ? 1.816 6.868 -8.634 1.00 76.12 94 GLY A N 1
ATOM 746 C CA . GLY A 1 94 ? 1.461 5.711 -9.456 1.00 76.12 94 GLY A CA 1
ATOM 747 C C . GLY A 1 94 ? 1.718 4.355 -8.798 1.00 76.12 94 GLY A C 1
ATOM 748 O O . GLY A 1 94 ? 1.592 3.334 -9.480 1.00 76.12 94 GLY A O 1
ATOM 749 N N . GLY A 1 95 ? 2.070 4.341 -7.506 1.00 81.44 95 GLY A N 1
ATOM 750 C CA . GLY A 1 95 ? 2.212 3.123 -6.713 1.00 81.44 95 GLY A CA 1
ATOM 751 C C . GLY A 1 95 ? 0.924 2.301 -6.651 1.00 81.44 95 GLY A C 1
ATOM 752 O O . GLY A 1 95 ? -0.181 2.811 -6.848 1.00 81.44 95 GLY A O 1
ATOM 753 N N . VAL A 1 96 ? 1.086 1.012 -6.369 1.00 86.00 96 VAL A N 1
ATOM 754 C CA . VAL A 1 96 ? -0.009 0.039 -6.291 1.00 86.00 96 VAL A CA 1
ATOM 755 C C . VAL A 1 96 ? -0.113 -0.526 -4.881 1.00 86.00 96 VAL A C 1
ATOM 757 O O . VAL A 1 96 ? 0.839 -0.467 -4.101 1.00 86.00 96 VAL A O 1
ATOM 760 N N . ALA A 1 97 ? -1.281 -1.062 -4.541 1.00 92.31 97 ALA A N 1
ATOM 761 C CA . ALA A 1 97 ? -1.535 -1.640 -3.228 1.00 92.31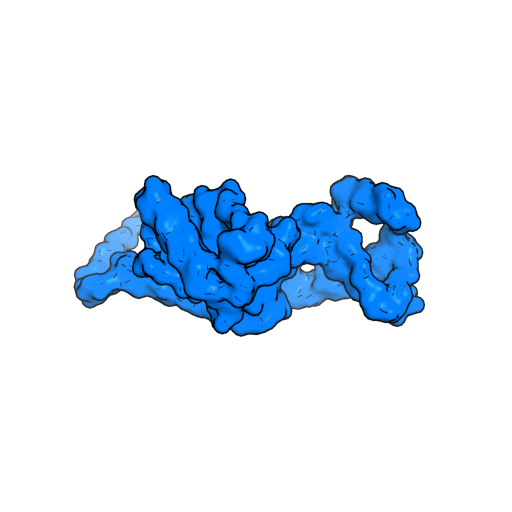 97 ALA A CA 1
ATOM 762 C C . ALA A 1 97 ? -1.975 -3.097 -3.350 1.00 92.31 97 ALA A C 1
ATOM 764 O O . ALA A 1 97 ? -2.771 -3.439 -4.228 1.00 92.31 97 ALA A O 1
ATOM 765 N N . LYS A 1 98 ? -1.476 -3.943 -2.448 1.00 94.88 98 LYS A N 1
ATOM 766 C CA . LYS A 1 98 ? -1.939 -5.320 -2.279 1.00 94.88 98 LYS A CA 1
ATOM 767 C C . LYS A 1 98 ? -2.663 -5.450 -0.944 1.00 94.88 98 LYS A C 1
ATOM 769 O O . LYS A 1 98 ? -2.078 -5.137 0.089 1.00 94.88 98 LYS A O 1
ATOM 774 N N . ASP A 1 99 ? -3.893 -5.951 -0.961 1.00 97.56 99 ASP A N 1
ATOM 775 C CA . ASP A 1 99 ? -4.623 -6.307 0.257 1.00 97.56 99 ASP A CA 1
ATOM 776 C C . ASP A 1 99 ? -3.899 -7.438 0.997 1.00 97.56 99 ASP A C 1
ATOM 778 O O . ASP A 1 99 ? -3.495 -8.443 0.407 1.00 97.56 99 ASP A O 1
ATOM 782 N N . CYS A 1 100 ? -3.690 -7.241 2.293 1.00 97.81 100 CYS A N 1
ATOM 783 C CA . CYS A 1 100 ? -3.029 -8.181 3.198 1.00 97.81 100 CYS A CA 1
ATOM 784 C C . CYS A 1 100 ? -3.830 -8.358 4.497 1.00 97.81 100 CYS A C 1
ATOM 786 O O . CYS A 1 100 ? -3.292 -8.832 5.493 1.00 97.81 100 CYS A O 1
ATOM 788 N N . THR A 1 101 ? -5.107 -7.964 4.495 1.00 98.12 101 THR A N 1
ATOM 789 C CA . THR A 1 101 ? -5.947 -7.935 5.699 1.00 98.12 101 THR A CA 1
ATOM 790 C C . THR A 1 101 ? -6.095 -9.310 6.343 1.00 98.12 101 THR A C 1
ATOM 792 O O . THR A 1 101 ? -6.000 -9.416 7.556 1.00 98.12 101 THR A O 1
ATOM 795 N N . ASP A 1 102 ? -6.274 -10.369 5.552 1.00 97.62 102 ASP A N 1
ATOM 796 C CA . ASP A 1 102 ? -6.532 -11.711 6.100 1.00 97.62 102 ASP A CA 1
ATOM 797 C C . ASP A 1 102 ? -5.258 -12.438 6.562 1.00 97.62 102 ASP A C 1
ATOM 799 O O . ASP A 1 102 ? -5.347 -13.506 7.158 1.00 97.62 102 ASP A O 1
ATOM 803 N N . ILE A 1 103 ? -4.074 -11.891 6.262 1.00 97.62 103 ILE A N 1
ATOM 804 C CA . ILE A 1 103 ? -2.789 -12.544 6.551 1.00 97.62 103 ILE A CA 1
ATOM 805 C C . ILE A 1 103 ? -1.998 -11.861 7.664 1.00 97.62 103 ILE A C 1
ATOM 807 O O . ILE A 1 103 ? -0.932 -12.351 8.009 1.00 97.62 103 ILE A O 1
ATOM 811 N N . ILE A 1 104 ? -2.449 -10.716 8.181 1.00 98.31 104 ILE A N 1
ATOM 812 C CA . ILE A 1 104 ? -1.719 -9.989 9.225 1.00 98.31 104 ILE A CA 1
ATOM 813 C C . ILE A 1 104 ? -1.669 -10.799 10.527 1.00 98.31 104 ILE A C 1
ATOM 815 O O . ILE A 1 104 ? -2.678 -11.336 10.983 1.00 98.31 104 ILE A O 1
ATOM 819 N N . HIS A 1 105 ? -0.489 -10.851 11.141 1.00 98.50 105 HIS A N 1
ATOM 820 C CA . HIS A 1 105 ? -0.287 -11.506 12.430 1.00 98.50 105 HIS A CA 1
ATOM 821 C C . HIS A 1 105 ? -1.010 -10.759 13.573 1.00 98.50 105 HIS A C 1
ATOM 823 O O . HIS A 1 105 ? -0.980 -9.523 13.586 1.00 98.50 105 HIS A O 1
ATOM 829 N N . PRO A 1 106 ? -1.590 -11.457 14.573 1.00 98.25 106 PRO A N 1
ATOM 830 C CA . PRO A 1 106 ? -2.250 -10.829 15.723 1.00 98.25 106 PRO A CA 1
ATOM 831 C C . PRO A 1 106 ? -1.396 -9.788 16.458 1.00 98.25 106 PRO A C 1
ATOM 833 O O . PRO A 1 106 ? -1.873 -8.683 16.695 1.00 98.25 106 PRO A O 1
ATOM 836 N N . ASP A 1 107 ? -0.117 -10.073 16.720 1.00 98.25 107 ASP A N 1
ATOM 837 C CA . ASP A 1 107 ? 0.802 -9.113 17.361 1.00 98.25 107 ASP A CA 1
ATOM 838 C C . ASP A 1 107 ? 0.914 -7.791 16.586 1.00 98.25 107 ASP A C 1
ATOM 840 O O . ASP A 1 107 ? 1.017 -6.714 17.171 1.00 98.25 107 ASP A O 1
ATOM 844 N N . ASN A 1 108 ? 0.854 -7.854 15.253 1.00 98.31 108 ASN A N 1
ATOM 845 C CA . ASN A 1 108 ? 0.937 -6.673 14.393 1.00 98.31 108 ASN A CA 1
ATOM 846 C C . ASN A 1 108 ? -0.374 -5.885 14.450 1.00 98.31 108 ASN A C 1
ATOM 848 O O . ASN A 1 108 ? -0.351 -4.653 14.434 1.00 98.31 108 ASN A O 1
ATOM 852 N N . MET A 1 109 ? -1.512 -6.588 14.538 1.00 98.50 109 MET A N 1
ATOM 853 C CA . MET A 1 109 ? -2.810 -5.957 14.767 1.00 98.50 109 MET A CA 1
ATOM 854 C C . MET A 1 109 ? -2.828 -5.236 16.117 1.00 98.50 109 MET A C 1
ATOM 856 O O . MET A 1 109 ? -3.224 -4.074 16.186 1.00 98.50 109 MET A O 1
ATOM 860 N N . GLU A 1 110 ? -2.369 -5.903 17.175 1.00 98.31 110 GLU A N 1
ATOM 861 C CA . GLU A 1 110 ? -2.324 -5.350 18.527 1.00 98.31 110 GLU A CA 1
ATOM 862 C C . GLU A 1 110 ? -1.397 -4.132 18.600 1.0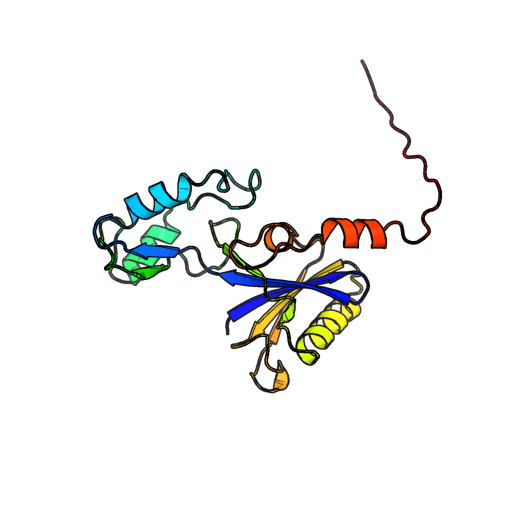0 98.31 110 GLU A C 1
ATOM 864 O O . GLU A 1 110 ? -1.786 -3.096 19.139 1.00 98.31 110 GLU A O 1
ATOM 869 N N . ALA A 1 111 ? -0.207 -4.212 17.997 1.00 98.12 111 ALA A N 1
ATOM 870 C CA . ALA A 1 111 ? 0.721 -3.088 17.910 1.00 98.12 111 ALA A CA 1
ATOM 871 C C . ALA A 1 111 ? 0.098 -1.883 17.189 1.00 98.12 111 ALA A C 1
ATOM 873 O O . ALA A 1 111 ? 0.229 -0.750 17.658 1.00 98.12 111 ALA A O 1
ATOM 874 N N . ALA A 1 112 ? -0.618 -2.109 16.082 1.00 98.44 112 ALA A N 1
ATOM 875 C CA . ALA A 1 112 ? -1.317 -1.043 15.370 1.00 98.44 112 ALA A CA 1
ATOM 876 C C . ALA A 1 112 ? -2.438 -0.415 16.213 1.00 98.44 112 ALA A C 1
ATOM 878 O O . ALA A 1 112 ? -2.518 0.811 16.301 1.00 98.44 112 ALA A O 1
ATOM 879 N N . ILE A 1 113 ? -3.269 -1.234 16.866 1.00 98.56 113 ILE A N 1
ATOM 880 C CA . ILE A 1 113 ? -4.363 -0.754 17.724 1.00 98.56 113 ILE A CA 1
ATOM 881 C C . ILE A 1 113 ? -3.798 0.074 18.881 1.00 98.56 113 ILE A C 1
ATOM 883 O O . ILE A 1 113 ? -4.201 1.221 19.055 1.00 98.56 113 ILE A O 1
ATOM 887 N N . LYS A 1 114 ? -2.797 -0.447 19.602 1.00 98.19 114 LYS A N 1
ATOM 888 C CA . LYS A 1 114 ? -2.139 0.266 20.708 1.00 98.19 114 LYS A CA 1
ATOM 889 C C . LYS A 1 114 ? -1.499 1.577 20.258 1.00 98.19 114 LYS A C 1
ATOM 891 O O . LYS A 1 114 ? -1.556 2.561 20.986 1.00 98.19 114 LYS A O 1
ATOM 896 N N . SER A 1 115 ? -0.915 1.610 19.059 1.00 98.12 115 SER A N 1
ATOM 897 C CA . SER A 1 115 ? -0.328 2.835 18.501 1.00 98.12 115 SER A CA 1
ATOM 898 C C . SER A 1 115 ? -1.389 3.904 18.232 1.00 98.12 115 SER A C 1
ATOM 900 O O . SER A 1 115 ? -1.173 5.070 18.546 1.00 98.12 115 SER A O 1
ATOM 902 N N . ALA A 1 116 ? -2.546 3.518 17.688 1.00 98.12 116 ALA A N 1
ATOM 903 C CA . ALA A 1 116 ? -3.666 4.434 17.477 1.00 98.12 116 ALA A CA 1
ATOM 904 C C . ALA A 1 116 ? -4.253 4.939 18.809 1.00 98.12 116 ALA A C 1
ATOM 906 O O . ALA A 1 116 ? -4.475 6.140 18.969 1.00 98.12 116 ALA A O 1
ATOM 907 N N . GLU A 1 117 ? -4.427 4.045 19.788 1.00 97.62 117 GLU A N 1
ATOM 908 C CA . GLU A 1 117 ? -4.925 4.387 21.126 1.00 97.62 117 GLU A CA 1
ATOM 909 C C . GLU A 1 117 ? -3.976 5.316 21.888 1.00 97.62 117 GLU A C 1
ATOM 911 O O . GLU A 1 117 ? -4.435 6.264 22.519 1.00 97.62 117 GLU A O 1
ATOM 916 N N . ALA A 1 118 ? -2.661 5.096 21.796 1.00 97.62 118 ALA A N 1
ATOM 917 C CA . ALA A 1 118 ? -1.662 5.941 22.450 1.00 97.62 118 ALA A CA 1
ATOM 918 C C . ALA A 1 118 ? -1.692 7.396 21.948 1.00 97.62 118 ALA A C 1
ATOM 920 O O . ALA A 1 118 ? -1.375 8.312 22.704 1.00 97.62 118 ALA A O 1
ATOM 921 N N . VAL A 1 119 ? -2.090 7.611 20.689 1.00 96.69 119 VAL A N 1
ATOM 922 C CA . VAL A 1 119 ? -2.284 8.948 20.098 1.00 96.69 119 VAL A CA 1
ATOM 923 C C . VAL A 1 119 ? -3.706 9.481 20.350 1.00 96.69 119 VAL A C 1
ATOM 925 O O . VAL A 1 119 ? -3.946 10.677 20.210 1.00 96.69 119 VAL A O 1
ATOM 928 N N . GLY A 1 120 ? -4.648 8.622 20.752 1.00 96.56 120 GLY A N 1
ATOM 929 C CA . GLY A 1 120 ? -6.051 8.981 20.973 1.00 96.56 120 GLY A CA 1
ATOM 930 C C . GLY A 1 120 ? -6.873 9.081 19.684 1.00 96.56 120 GLY A C 1
ATOM 931 O O . GLY A 1 120 ? -7.764 9.921 19.595 1.00 96.56 120 GLY A O 1
ATOM 932 N N . LEU A 1 121 ? -6.560 8.268 18.669 1.00 96.75 121 LEU A N 1
ATOM 933 C CA . LEU A 1 121 ? -7.268 8.259 17.385 1.00 96.75 121 LEU A CA 1
ATOM 934 C C . LEU A 1 121 ? -8.161 7.024 17.235 1.00 96.75 121 LEU A C 1
ATOM 936 O O . LEU A 1 121 ? -7.682 5.893 17.280 1.00 96.75 121 LEU A O 1
ATOM 940 N N . ASP A 1 122 ? -9.443 7.248 16.940 1.00 94.25 122 ASP A N 1
ATOM 941 C CA . ASP A 1 122 ? -10.403 6.164 16.684 1.00 94.25 122 ASP A CA 1
ATOM 942 C C . ASP A 1 122 ? -10.338 5.618 15.252 1.00 94.25 122 ASP A C 1
ATOM 944 O O . ASP A 1 122 ? -10.666 4.456 15.004 1.00 94.25 122 ASP A O 1
ATOM 948 N N . VAL A 1 123 ? -9.928 6.470 14.306 1.00 97.06 123 VAL A N 1
ATOM 949 C CA . VAL A 1 123 ? -9.686 6.128 12.901 1.00 97.06 123 VAL A CA 1
ATOM 950 C C . VAL A 1 123 ? -8.273 6.564 12.546 1.00 97.06 123 VAL A C 1
ATOM 952 O O . VAL A 1 123 ? -7.989 7.759 12.434 1.00 97.06 123 VAL A O 1
ATOM 955 N N . ALA A 1 124 ? -7.382 5.594 12.363 1.00 98.06 124 ALA A N 1
ATOM 956 C CA . ALA A 1 124 ? -5.962 5.848 12.164 1.00 98.06 124 ALA A CA 1
ATOM 957 C C . ALA A 1 124 ? -5.368 4.952 11.080 1.00 98.06 124 ALA A C 1
ATOM 959 O O . ALA A 1 124 ? -5.684 3.768 10.974 1.00 98.06 124 ALA A O 1
ATOM 960 N N . GLY A 1 125 ? -4.463 5.522 10.285 1.00 98.06 125 GLY A N 1
ATOM 961 C CA . GLY A 1 125 ? -3.597 4.756 9.394 1.00 98.06 125 GLY A CA 1
ATOM 962 C C . GLY A 1 125 ? -2.228 4.591 10.029 1.00 98.06 125 GLY A C 1
ATOM 963 O O . GLY A 1 125 ? -1.461 5.555 10.061 1.00 98.06 125 GLY A O 1
ATOM 964 N N . VAL A 1 126 ? -1.920 3.386 10.489 1.00 98.25 126 VAL A N 1
ATOM 965 C CA . VAL A 1 126 ? -0.641 3.033 11.109 1.00 98.25 126 VAL A CA 1
ATOM 966 C C . VAL A 1 126 ? 0.262 2.393 10.064 1.00 98.25 126 VAL A C 1
ATOM 968 O O . VAL A 1 126 ? -0.128 1.411 9.434 1.00 98.25 126 VAL A O 1
ATOM 971 N N . ASP A 1 127 ? 1.460 2.932 9.866 1.00 97.25 127 ASP A N 1
ATOM 972 C CA . ASP A 1 127 ? 2.452 2.297 9.001 1.00 97.25 127 ASP A CA 1
ATOM 973 C C . ASP A 1 127 ? 3.354 1.364 9.791 1.00 97.25 127 ASP A C 1
ATOM 975 O O . ASP A 1 127 ? 3.983 1.763 10.771 1.00 97.25 127 ASP A O 1
ATOM 979 N N . ILE A 1 128 ? 3.464 0.132 9.306 1.00 97.75 128 ILE A N 1
ATOM 980 C CA . ILE A 1 128 ? 4.363 -0.887 9.836 1.00 97.75 128 ILE A CA 1
ATOM 981 C C . ILE A 1 128 ? 5.368 -1.262 8.753 1.00 97.75 128 ILE A C 1
ATOM 983 O O . ILE A 1 128 ? 4.989 -1.623 7.636 1.00 97.75 128 ILE A O 1
ATOM 987 N N . CYS A 1 129 ? 6.653 -1.225 9.097 1.00 96.44 129 CYS A N 1
ATOM 988 C CA . CYS A 1 129 ? 7.720 -1.756 8.259 1.00 96.44 129 CYS A CA 1
ATOM 989 C C . CYS A 1 129 ? 8.172 -3.109 8.800 1.00 96.44 129 CYS A C 1
ATOM 991 O O . CYS A 1 129 ? 8.685 -3.194 9.912 1.00 96.44 129 CYS A O 1
ATOM 993 N N . THR A 1 130 ? 8.000 -4.171 8.020 1.00 96.00 130 THR A N 1
ATOM 994 C CA . THR A 1 130 ? 8.388 -5.545 8.390 1.00 96.00 130 THR A CA 1
ATOM 995 C C . THR A 1 130 ? 8.674 -6.360 7.129 1.00 96.00 130 THR A C 1
ATOM 997 O O . THR A 1 130 ? 8.199 -6.010 6.050 1.00 96.00 130 THR A O 1
ATOM 1000 N N . GLY A 1 131 ? 9.508 -7.393 7.186 1.00 94.44 131 GLY A N 1
ATOM 1001 C CA . GLY A 1 131 ? 9.751 -8.274 6.041 1.00 94.44 131 GLY A CA 1
ATOM 1002 C C . GLY A 1 131 ? 8.484 -9.021 5.619 1.00 94.44 131 GLY A C 1
ATOM 1003 O O . GLY A 1 131 ? 8.173 -9.083 4.422 1.00 94.44 131 GLY A O 1
ATOM 1004 N N . ASP A 1 132 ? 7.713 -9.503 6.594 1.00 95.38 132 ASP A N 1
ATOM 1005 C CA . ASP A 1 132 ? 6.476 -10.254 6.386 1.00 95.38 132 ASP A CA 1
ATOM 1006 C C . ASP A 1 132 ? 5.405 -9.909 7.433 1.00 95.38 132 ASP A C 1
ATOM 1008 O O . ASP A 1 132 ? 5.545 -10.214 8.613 1.00 95.38 132 ASP A O 1
ATOM 1012 N N . ILE A 1 133 ? 4.291 -9.319 6.986 1.00 97.31 133 ILE A N 1
ATOM 1013 C CA . ILE A 1 133 ? 3.187 -8.908 7.869 1.00 97.31 133 ILE A CA 1
ATOM 1014 C C . ILE A 1 133 ? 2.452 -10.092 8.515 1.00 97.31 133 ILE A C 1
ATOM 1016 O O . ILE A 1 133 ? 1.696 -9.881 9.464 1.00 97.31 133 ILE A O 1
ATOM 1020 N N . SER A 1 134 ? 2.662 -11.313 8.009 1.00 97.38 134 SER A N 1
ATOM 1021 C CA . SER A 1 134 ? 2.108 -12.546 8.581 1.00 97.38 134 SER A CA 1
ATOM 1022 C C . SER A 1 134 ? 2.920 -13.121 9.736 1.00 97.38 134 SER A C 1
ATOM 1024 O O . SER A 1 134 ? 2.450 -14.029 10.419 1.00 97.38 134 SER A O 1
ATOM 1026 N N . LYS A 1 135 ? 4.105 -12.565 10.001 1.00 97.44 135 LYS A N 1
ATOM 1027 C CA . LYS A 1 135 ? 4.929 -12.899 11.162 1.00 97.44 135 LYS A CA 1
ATOM 1028 C C . LYS A 1 135 ? 4.815 -11.822 12.226 1.00 97.44 135 LYS A C 1
ATOM 1030 O O . LYS A 1 135 ? 4.500 -10.672 11.918 1.00 97.44 135 LYS A O 1
ATOM 1035 N N . SER A 1 136 ? 5.096 -12.189 13.470 1.00 97.44 136 SER A N 1
ATOM 1036 C CA . SER A 1 136 ? 5.126 -11.235 14.574 1.00 97.44 136 SER A CA 1
ATOM 1037 C C . SER A 1 136 ? 6.157 -10.126 14.329 1.00 97.44 136 SER A C 1
ATOM 1039 O O . SER A 1 136 ? 7.307 -10.387 13.962 1.00 97.44 136 SER A O 1
ATOM 1041 N N . ILE A 1 137 ? 5.760 -8.878 14.589 1.00 94.81 137 ILE A N 1
ATOM 1042 C CA . ILE A 1 137 ? 6.608 -7.683 14.521 1.00 94.81 137 ILE A CA 1
ATOM 1043 C C . ILE A 1 137 ? 7.835 -7.811 15.432 1.00 94.81 137 ILE A C 1
ATOM 1045 O O . ILE A 1 137 ? 8.895 -7.275 15.110 1.00 94.81 137 ILE A O 1
ATOM 1049 N N . TYR A 1 138 ? 7.720 -8.567 16.526 1.00 92.81 138 TYR A N 1
ATOM 1050 C CA . TYR A 1 138 ? 8.801 -8.798 17.481 1.00 92.81 138 TYR A CA 1
ATOM 1051 C C . TYR A 1 138 ? 9.846 -9.793 16.962 1.00 92.81 138 TYR A C 1
ATOM 1053 O O . TYR A 1 138 ? 11.035 -9.640 17.239 1.00 92.81 138 TYR A O 1
ATOM 1061 N N . GLU A 1 139 ? 9.422 -10.781 16.174 1.00 91.94 139 GLU A N 1
ATOM 1062 C CA . GLU A 1 139 ? 10.306 -11.803 15.605 1.00 91.94 139 GLU A CA 1
ATOM 1063 C C . GLU A 1 139 ? 11.021 -11.301 14.347 1.00 91.94 139 GLU A C 1
ATOM 1065 O O . GLU A 1 139 ? 12.227 -11.493 14.189 1.00 91.94 139 GLU A O 1
ATOM 1070 N N . ASP A 1 140 ? 10.295 -10.607 13.467 1.00 88.12 140 ASP A N 1
ATOM 1071 C CA . ASP A 1 140 ? 10.820 -10.120 12.185 1.00 88.12 140 ASP A CA 1
ATOM 1072 C C . ASP A 1 140 ? 11.480 -8.730 12.290 1.00 88.12 140 ASP A C 1
ATOM 1074 O O . ASP A 1 140 ? 11.759 -8.082 11.279 1.00 88.12 140 ASP A O 1
ATOM 1078 N N . LYS A 1 141 ? 11.723 -8.252 13.524 1.00 88.06 141 LYS A N 1
ATOM 1079 C CA . LYS A 1 141 ? 12.286 -6.921 13.835 1.00 88.06 141 LYS A CA 1
ATOM 1080 C C . LYS A 1 141 ? 11.557 -5.791 13.101 1.00 88.06 141 LYS A C 1
ATOM 1082 O O . LYS A 1 141 ? 12.182 -4.861 12.583 1.00 88.06 141 LYS A O 1
ATOM 1087 N N . GLY A 1 142 ? 10.236 -5.901 13.007 1.00 93.94 142 GLY A N 1
ATOM 1088 C CA . GLY A 1 142 ? 9.419 -4.867 12.401 1.00 93.94 142 GLY A CA 1
ATOM 1089 C C . GLY A 1 142 ? 9.263 -3.659 13.323 1.00 93.94 142 GLY A C 1
ATOM 1090 O O . GLY A 1 142 ? 9.524 -3.722 14.523 1.00 93.94 142 GLY A O 1
ATOM 1091 N N . VAL A 1 143 ? 8.842 -2.539 12.747 1.00 96.88 143 VAL A N 1
ATOM 1092 C CA . VAL A 1 143 ? 8.684 -1.269 13.466 1.00 96.88 143 VAL A CA 1
ATOM 1093 C C . VAL A 1 143 ? 7.412 -0.556 13.033 1.00 96.88 143 VAL A C 1
ATOM 1095 O O . VAL A 1 143 ? 7.055 -0.575 11.854 1.00 96.88 143 VAL A O 1
ATOM 1098 N N . VAL A 1 144 ? 6.744 0.101 13.981 1.00 97.50 144 VAL A N 1
ATOM 1099 C CA . VAL A 1 144 ? 5.719 1.107 13.679 1.00 97.50 144 VAL A CA 1
ATOM 1100 C C . VAL A 1 144 ? 6.447 2.396 13.302 1.00 97.50 144 VAL A C 1
ATOM 1102 O O . VAL A 1 144 ? 7.243 2.903 14.090 1.00 97.50 144 VAL A O 1
ATOM 1105 N N . LEU A 1 145 ? 6.221 2.891 12.086 1.00 96.12 145 LEU A N 1
ATOM 1106 C CA . LEU A 1 145 ? 6.917 4.058 11.539 1.00 96.12 145 LEU A CA 1
ATOM 1107 C C . LEU A 1 145 ? 6.178 5.364 11.825 1.00 96.12 145 LEU A C 1
ATOM 1109 O O . LEU A 1 145 ? 6.781 6.345 12.247 1.00 96.12 145 LEU A O 1
ATOM 1113 N N . GLU A 1 146 ? 4.874 5.379 11.559 1.00 95.94 146 GLU A N 1
ATOM 1114 C CA . GLU A 1 146 ? 4.037 6.571 11.665 1.00 95.94 146 GLU A CA 1
ATOM 1115 C C . GLU A 1 146 ? 2.592 6.195 12.003 1.00 95.94 146 GLU A C 1
ATOM 1117 O O . GLU A 1 146 ? 2.094 5.132 11.621 1.00 95.94 146 GLU A O 1
ATOM 1122 N N . VAL A 1 147 ? 1.901 7.103 12.691 1.00 97.50 147 VAL A N 1
ATOM 1123 C CA . VAL A 1 147 ? 0.460 7.036 12.953 1.00 97.50 147 VAL A CA 1
ATOM 1124 C C . VAL A 1 147 ? -0.168 8.278 12.339 1.00 97.50 147 VAL A C 1
ATOM 1126 O O . VAL A 1 147 ? 0.212 9.397 12.671 1.00 97.50 147 VAL A O 1
ATOM 1129 N N . ASN A 1 148 ? -1.117 8.086 11.426 1.00 96.75 148 ASN A N 1
ATOM 1130 C CA . ASN A 1 148 ? -1.717 9.179 10.668 1.00 96.75 148 ASN A CA 1
ATOM 1131 C C . ASN A 1 148 ? -3.181 9.377 11.042 1.00 96.75 148 ASN A C 1
ATOM 1133 O O . ASN A 1 148 ? -3.987 8.448 10.917 1.00 96.75 148 ASN A O 1
ATOM 1137 N N . ALA A 1 149 ? -3.518 10.614 11.408 1.00 91.75 149 ALA A N 1
ATOM 1138 C CA . ALA A 1 149 ? -4.893 11.092 11.431 1.00 91.75 149 ALA A CA 1
ATOM 1139 C C . ALA A 1 149 ? -5.419 11.259 9.992 1.00 91.75 149 ALA A C 1
ATOM 1141 O O . ALA A 1 149 ? -4.651 11.561 9.080 1.00 91.75 149 ALA A O 1
ATOM 1142 N N . ALA A 1 150 ? -6.725 11.056 9.792 1.00 89.44 150 ALA A N 1
ATOM 1143 C CA . ALA A 1 150 ? -7.389 11.125 8.483 1.00 89.44 150 ALA A CA 1
ATOM 1144 C C . ALA A 1 150 ? -6.719 10.255 7.387 1.00 89.44 150 ALA A C 1
ATOM 1146 O O . ALA A 1 150 ? -6.280 10.764 6.351 1.00 89.44 150 ALA A O 1
ATOM 1147 N N . PRO A 1 151 ? -6.626 8.927 7.589 1.00 91.69 151 PRO A N 1
ATOM 1148 C CA . PRO A 1 151 ? -5.957 8.046 6.641 1.00 91.69 151 PRO A CA 1
ATOM 1149 C C . PRO A 1 151 ? -6.679 7.971 5.292 1.00 91.69 151 PRO A C 1
ATOM 1151 O O . PRO A 1 151 ? -7.903 7.859 5.211 1.00 91.69 151 PRO A O 1
ATOM 1154 N N . GLY A 1 152 ? -5.903 7.944 4.207 1.00 90.00 152 GLY A N 1
ATOM 1155 C CA . GLY A 1 152 ? -6.437 7.686 2.874 1.00 90.00 152 GLY A CA 1
ATOM 1156 C C . GLY A 1 152 ? -6.972 6.255 2.749 1.00 90.00 152 GLY A C 1
ATOM 1157 O O . GLY A 1 152 ? -6.217 5.293 2.842 1.00 90.00 152 GLY A O 1
ATOM 1158 N N . ILE A 1 153 ? -8.267 6.101 2.465 1.00 93.62 153 ILE A N 1
ATOM 1159 C CA . ILE A 1 153 ? -8.926 4.781 2.413 1.00 93.62 153 ILE A CA 1
ATOM 1160 C C . ILE A 1 153 ? -8.926 4.118 1.028 1.00 93.62 153 ILE A C 1
ATOM 1162 O O . ILE A 1 153 ? -9.263 2.941 0.897 1.00 93.62 153 ILE A O 1
ATOM 1166 N N . ARG A 1 154 ? -8.534 4.848 -0.024 1.00 90.75 154 ARG A N 1
ATOM 1167 C CA . ARG A 1 154 ? -8.633 4.390 -1.424 1.00 90.75 154 ARG A CA 1
ATOM 1168 C C . ARG A 1 154 ? -7.896 3.077 -1.676 1.00 90.75 154 ARG A C 1
ATOM 1170 O O . ARG A 1 154 ? -8.411 2.221 -2.384 1.00 90.75 154 ARG A O 1
ATOM 1177 N N . MET A 1 155 ? -6.730 2.906 -1.056 1.00 91.94 155 MET A N 1
ATOM 1178 C CA . MET A 1 155 ? -5.916 1.696 -1.197 1.00 91.94 155 MET A CA 1
ATOM 1179 C C . MET A 1 155 ? -6.568 0.444 -0.601 1.00 91.94 155 MET A C 1
ATOM 1181 O O . MET A 1 155 ? -6.270 -0.661 -1.039 1.00 91.94 155 MET A O 1
ATOM 1185 N N . HIS A 1 156 ? -7.452 0.624 0.383 1.00 95.94 156 HIS A N 1
ATOM 1186 C CA . HIS A 1 156 ? -8.205 -0.462 1.001 1.00 95.94 156 HIS A CA 1
ATOM 1187 C C . HIS A 1 156 ? -9.488 -0.757 0.224 1.00 95.94 156 HIS A C 1
ATOM 1189 O O . HIS A 1 156 ? -9.849 -1.919 0.078 1.00 95.94 156 HIS A O 1
ATOM 1195 N N . LEU A 1 157 ? -10.146 0.272 -0.321 1.00 93.94 157 LEU A N 1
ATOM 1196 C CA . LEU A 1 157 ? -11.343 0.115 -1.153 1.00 93.94 157 LEU A CA 1
ATOM 1197 C C . LEU A 1 157 ? -11.027 -0.551 -2.500 1.00 93.94 157 LEU A C 1
ATOM 1199 O O . LEU A 1 157 ? -11.748 -1.451 -2.925 1.00 93.94 157 LEU A O 1
ATOM 1203 N N . TYR A 1 158 ? -9.942 -0.125 -3.151 1.00 91.50 158 TYR A N 1
ATOM 1204 C CA . TYR A 1 158 ? -9.579 -0.530 -4.511 1.00 91.50 158 TYR A CA 1
ATOM 1205 C C . TYR A 1 158 ? -8.098 -0.934 -4.603 1.00 91.50 158 TYR A C 1
ATOM 1207 O O . TYR A 1 158 ? -7.303 -0.238 -5.245 1.00 91.50 158 TYR A O 1
ATOM 1215 N N . PRO A 1 159 ? -7.684 -2.032 -3.946 1.00 92.25 159 PRO A N 1
ATOM 1216 C CA . PRO A 1 159 ? -6.330 -2.536 -4.094 1.00 92.25 159 PRO A CA 1
ATOM 1217 C C . PRO A 1 159 ? -6.114 -3.045 -5.524 1.00 92.25 159 PRO A C 1
ATOM 1219 O O . PRO A 1 159 ? -7.021 -3.578 -6.161 1.00 92.25 159 PRO A O 1
ATOM 1222 N N . SER A 1 160 ? -4.889 -2.918 -6.026 1.00 89.25 160 SER A N 1
ATOM 1223 C CA . SER A 1 160 ? -4.503 -3.470 -7.330 1.00 89.25 160 SER A CA 1
ATOM 1224 C C . SER A 1 160 ? -4.396 -4.995 -7.298 1.00 89.25 160 SER A C 1
ATOM 1226 O O . SER A 1 160 ? -4.536 -5.641 -8.330 1.00 89.25 160 SER A O 1
ATOM 1228 N N . LEU A 1 161 ? -4.123 -5.567 -6.122 1.00 90.06 161 LEU A N 1
ATOM 1229 C CA . LEU A 1 161 ? -4.012 -7.006 -5.900 1.00 90.06 161 LEU A CA 1
ATOM 1230 C C . LEU A 1 161 ? -4.775 -7.404 -4.633 1.00 90.06 161 LEU A C 1
ATOM 1232 O O . LEU A 1 161 ? -4.608 -6.783 -3.586 1.00 90.06 161 LEU A O 1
ATOM 1236 N N . GLY A 1 162 ? -5.547 -8.486 -4.700 1.00 92.50 162 GLY A N 1
ATOM 1237 C CA . GLY A 1 162 ? -6.346 -8.974 -3.572 1.00 92.50 162 GLY A CA 1
ATOM 1238 C C . GLY A 1 162 ? -7.744 -8.357 -3.521 1.00 92.50 162 GLY A C 1
ATOM 1239 O O . GLY A 1 162 ? -8.292 -7.960 -4.548 1.00 92.50 162 GLY A O 1
ATOM 1240 N N . ARG A 1 163 ? -8.352 -8.332 -2.330 1.00 94.69 163 ARG A N 1
ATOM 1241 C CA . ARG A 1 163 ? -9.770 -8.002 -2.154 1.00 94.69 163 ARG A CA 1
ATOM 1242 C C . ARG A 1 163 ? -9.962 -6.586 -1.613 1.00 94.69 163 ARG A C 1
ATOM 1244 O O . ARG A 1 163 ? -9.403 -6.228 -0.582 1.00 94.69 163 ARG A O 1
ATOM 1251 N N . GLY A 1 164 ? -10.830 -5.813 -2.265 1.00 96.00 164 GLY A N 1
ATOM 1252 C CA . GLY A 1 164 ? -11.306 -4.536 -1.732 1.00 96.00 164 GLY A CA 1
ATOM 1253 C C . GLY A 1 164 ? -12.087 -4.707 -0.427 1.00 96.00 164 GLY A C 1
ATOM 1254 O O . GLY A 1 164 ? -12.945 -5.586 -0.304 1.00 96.00 164 GLY A O 1
ATOM 1255 N N . ARG A 1 165 ? -11.794 -3.857 0.555 1.00 96.56 165 ARG A N 1
ATOM 1256 C CA . ARG A 1 165 ? -12.430 -3.811 1.875 1.00 96.56 165 ARG A CA 1
ATOM 1257 C C . ARG A 1 165 ? -13.320 -2.577 1.941 1.00 96.56 165 ARG A C 1
ATOM 1259 O O . ARG A 1 165 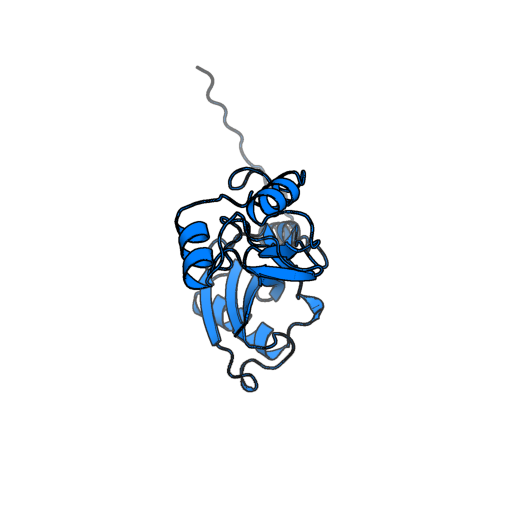? -12.833 -1.467 1.742 1.00 96.56 165 ARG A O 1
ATOM 1266 N N . ASN A 1 166 ? -14.609 -2.750 2.247 1.00 95.69 166 ASN A N 1
ATOM 1267 C CA . ASN A 1 166 ? -15.555 -1.638 2.400 1.00 95.69 166 ASN A CA 1
ATOM 1268 C C . ASN A 1 166 ? -15.359 -0.913 3.744 1.00 95.69 166 ASN A C 1
ATOM 1270 O O . ASN A 1 166 ? -16.228 -0.900 4.612 1.00 95.69 166 ASN A O 1
ATOM 1274 N N . VAL A 1 167 ? -14.185 -0.312 3.906 1.00 96.00 167 VAL A N 1
ATOM 1275 C CA . VAL A 1 167 ? -13.800 0.426 5.111 1.00 96.00 167 VAL A CA 1
ATOM 1276 C C . VAL A 1 167 ? -14.586 1.727 5.261 1.00 96.00 167 VAL A C 1
ATOM 1278 O O . VAL A 1 167 ? -14.720 2.229 6.369 1.00 96.00 167 VAL A O 1
ATOM 1281 N N . ALA A 1 168 ? -15.150 2.253 4.167 1.00 94.88 168 ALA A N 1
ATOM 1282 C CA . ALA A 1 168 ? -16.031 3.414 4.209 1.00 94.88 168 ALA A CA 1
ATOM 1283 C C . ALA A 1 168 ? -17.289 3.118 5.037 1.00 94.88 168 ALA A C 1
ATOM 1285 O O . ALA A 1 168 ? -17.623 3.905 5.917 1.00 94.88 168 ALA A O 1
ATOM 1286 N N . SER A 1 169 ? -17.923 1.955 4.823 1.00 93.25 169 SER A N 1
ATOM 1287 C CA . SER A 1 169 ? -19.041 1.509 5.666 1.00 93.25 169 SER A CA 1
ATOM 1288 C C . SER A 1 169 ? -18.617 1.411 7.124 1.00 93.25 169 SER A C 1
ATOM 1290 O O . SER A 1 169 ? -19.291 1.967 7.974 1.00 93.25 169 SER A O 1
ATOM 1292 N N . SER A 1 170 ? -17.461 0.805 7.417 1.00 93.50 170 SER A N 1
ATOM 1293 C CA . SER A 1 170 ? -16.974 0.671 8.796 1.00 93.50 170 SER A CA 1
ATOM 1294 C C . SER A 1 170 ? -16.768 2.018 9.499 1.00 93.50 170 SER A C 1
ATOM 1296 O O . SER A 1 170 ? -17.050 2.128 10.688 1.00 93.50 170 SER A O 1
ATOM 1298 N N . ILE A 1 171 ? -16.309 3.049 8.779 1.00 93.31 171 ILE A N 1
ATOM 1299 C CA . ILE A 1 171 ? -16.199 4.415 9.319 1.00 93.31 171 ILE A CA 1
ATOM 1300 C C . ILE A 1 171 ? -17.591 5.006 9.578 1.00 93.31 171 ILE A C 1
ATOM 1302 O O . ILE A 1 171 ? -17.820 5.582 10.636 1.00 93.31 171 ILE A O 1
ATOM 1306 N N . VAL A 1 172 ? -18.529 4.864 8.638 1.00 92.00 172 VAL A N 1
ATOM 1307 C CA . VAL A 1 172 ? -19.905 5.369 8.797 1.00 92.00 172 VAL A CA 1
ATOM 1308 C C . VAL A 1 172 ? -20.610 4.672 9.963 1.00 92.00 172 VAL A C 1
ATOM 1310 O O . VAL A 1 172 ? -21.194 5.344 10.809 1.00 92.00 172 VAL A O 1
ATOM 1313 N N . ASP A 1 173 ? -20.491 3.348 10.061 1.00 90.62 173 ASP A N 1
ATOM 1314 C CA . ASP A 1 173 ? -21.039 2.540 11.154 1.00 90.62 173 ASP A CA 1
ATOM 1315 C C . ASP A 1 173 ? -20.448 2.959 12.511 1.00 90.62 173 ASP A C 1
ATOM 1317 O O . ASP A 1 173 ? -21.159 2.992 13.514 1.00 90.62 173 ASP A O 1
ATOM 1321 N N . TYR A 1 174 ? -19.162 3.331 12.542 1.00 90.69 174 TYR A N 1
ATOM 1322 C CA . TYR A 1 174 ? -18.510 3.882 13.731 1.00 90.69 174 TYR A CA 1
ATOM 1323 C C . TYR A 1 174 ? -19.060 5.262 14.127 1.00 90.69 174 TYR A C 1
ATOM 1325 O O . TYR A 1 174 ? -19.302 5.509 15.308 1.00 90.69 174 TYR A O 1
ATOM 1333 N N . ILE A 1 175 ? -19.276 6.156 13.158 1.00 88.31 175 ILE A N 1
ATOM 1334 C CA . ILE A 1 175 ? -19.806 7.506 13.409 1.00 88.31 175 ILE A CA 1
ATOM 1335 C C . ILE A 1 175 ? -21.267 7.442 13.886 1.00 88.31 175 ILE A C 1
ATOM 1337 O O . ILE A 1 175 ? -21.661 8.201 14.769 1.00 88.31 175 ILE A O 1
ATOM 1341 N N . PHE A 1 176 ? -22.066 6.517 13.344 1.00 87.75 176 PHE A N 1
ATOM 1342 C CA . PHE A 1 176 ? -23.506 6.399 13.605 1.00 87.75 176 PHE A CA 1
ATOM 1343 C C . PHE A 1 176 ? -23.887 5.139 14.403 1.00 87.75 176 PHE A C 1
ATOM 1345 O O . PHE A 1 176 ? -24.909 4.507 14.124 1.00 87.75 176 PHE A O 1
ATOM 1352 N N . LYS A 1 177 ? -23.102 4.782 15.429 1.00 81.44 177 LYS A N 1
ATOM 1353 C CA . LYS A 1 177 ? -23.333 3.585 16.270 1.00 81.44 177 LYS A CA 1
ATOM 1354 C C . LYS A 1 177 ? -24.751 3.478 16.832 1.00 81.44 177 LYS A C 1
ATOM 1356 O O . LYS A 1 177 ? -25.329 2.394 16.841 1.00 81.44 177 LYS A O 1
ATOM 1361 N N . ASP A 1 178 ? -25.310 4.602 17.273 1.00 80.69 178 ASP A N 1
ATOM 1362 C CA . ASP A 1 178 ? -26.612 4.642 17.944 1.00 80.69 178 ASP A CA 1
ATOM 1363 C C . ASP A 1 178 ? -27.806 4.525 16.981 1.00 80.69 178 ASP A C 1
ATOM 1365 O O . ASP A 1 178 ? -28.932 4.381 17.455 1.00 80.69 178 ASP A O 1
ATOM 1369 N N . LYS A 1 179 ? -27.588 4.618 15.654 1.00 70.25 179 LYS A N 1
ATOM 1370 C CA . LYS A 1 179 ? -28.631 4.617 14.602 1.00 70.25 179 LYS A CA 1
ATOM 1371 C C . LYS A 1 179 ? -29.871 5.463 14.937 1.00 70.25 179 LYS A C 1
ATOM 1373 O O . LYS A 1 179 ? -30.983 5.117 14.546 1.00 70.25 179 LYS A O 1
ATOM 1378 N N . LYS A 1 180 ? -29.699 6.552 15.691 1.00 75.00 180 LYS A N 1
ATOM 1379 C CA . LYS A 1 180 ? -30.794 7.483 15.972 1.00 75.00 180 LYS A CA 1
ATOM 1380 C C . LYS A 1 180 ? -31.124 8.245 14.695 1.00 75.00 180 LYS A C 1
ATOM 1382 O O . LYS A 1 180 ? -30.259 8.437 13.844 1.00 75.00 180 LYS A O 1
ATOM 1387 N N . ASP A 1 181 ? -32.365 8.687 14.566 1.00 74.69 181 ASP A N 1
ATOM 1388 C CA . ASP A 1 181 ? -32.719 9.605 13.493 1.00 74.69 181 ASP A CA 1
ATOM 1389 C C . ASP A 1 181 ? -31.999 10.938 13.732 1.00 74.69 181 ASP A C 1
ATOM 1391 O O . ASP A 1 181 ? -32.156 11.571 14.779 1.00 74.69 181 ASP A O 1
ATOM 1395 N N . TYR A 1 182 ? -31.183 11.355 12.765 1.00 71.25 182 TYR A N 1
ATOM 1396 C CA . TYR A 1 182 ? -30.503 12.648 12.769 1.00 71.25 182 TYR A CA 1
ATOM 1397 C C . TYR A 1 182 ? -31.006 13.471 11.581 1.00 71.25 182 TYR A C 1
ATOM 1399 O O . TYR A 1 182 ? -31.145 12.953 10.473 1.00 71.25 182 TYR A O 1
ATOM 1407 N N . SER A 1 183 ? -31.250 14.766 11.784 1.00 77.75 183 SER A N 1
ATOM 1408 C CA . SER A 1 183 ? -31.515 15.714 10.702 1.00 77.75 183 SER A CA 1
ATOM 1409 C C . SER A 1 183 ? -30.253 16.528 10.411 1.00 77.75 183 SER A C 1
ATOM 1411 O O . SER A 1 183 ? -29.649 17.105 11.314 1.00 77.75 183 SER A O 1
ATOM 1413 N N . ILE A 1 184 ? -29.835 16.574 9.142 1.00 77.75 184 ILE A N 1
ATOM 1414 C CA . ILE A 1 184 ? -28.771 17.478 8.686 1.00 77.75 184 ILE A CA 1
ATOM 1415 C C . ILE A 1 184 ? -29.465 18.693 8.061 1.00 77.75 184 ILE A C 1
ATOM 1417 O O . ILE A 1 184 ? -30.055 18.551 6.987 1.00 77.75 184 ILE A O 1
ATOM 1421 N N . PRO A 1 185 ? -29.457 19.874 8.705 1.00 78.69 185 PRO A N 1
ATOM 1422 C CA . PRO A 1 185 ? -30.058 21.063 8.119 1.00 78.69 185 PRO A CA 1
ATOM 1423 C C . PRO A 1 185 ? -29.271 21.467 6.869 1.00 78.69 185 PRO A C 1
ATOM 1425 O O . PRO A 1 185 ? -28.082 21.772 6.937 1.00 78.69 185 PRO A O 1
ATOM 1428 N N . VAL A 1 186 ? -29.941 21.469 5.718 1.00 83.56 186 VAL A N 1
ATOM 1429 C CA . VAL A 1 186 ? -29.382 21.974 4.461 1.00 83.56 186 VAL A CA 1
ATOM 1430 C C . VAL A 1 186 ? -29.805 23.430 4.317 1.00 83.56 186 VAL A C 1
ATOM 1432 O O . VAL A 1 186 ? -30.994 23.723 4.215 1.00 83.56 186 VAL A O 1
ATOM 1435 N N . VAL A 1 187 ? -28.837 24.345 4.306 1.00 81.06 187 VAL A N 1
ATOM 1436 C CA . VAL A 1 187 ? -29.072 25.767 4.029 1.00 81.06 187 VAL A CA 1
ATOM 1437 C C . VAL A 1 187 ? -28.476 26.090 2.666 1.00 81.06 187 VAL A C 1
ATOM 1439 O O . VAL A 1 187 ? -27.296 25.845 2.426 1.00 81.06 187 VAL A O 1
ATOM 1442 N N . SER A 1 188 ? -29.298 26.638 1.774 1.00 80.19 188 SER A N 1
ATOM 1443 C CA . SER A 1 188 ? -28.860 27.195 0.496 1.00 80.19 188 SER A CA 1
ATOM 1444 C C . SER A 1 188 ? -29.038 28.709 0.541 1.00 80.19 188 SER A C 1
ATOM 1446 O O . SER A 1 188 ? -30.098 29.192 0.935 1.00 80.19 188 SER A O 1
ATOM 1448 N N . ILE A 1 189 ? -27.995 29.450 0.173 1.00 75.06 189 ILE A N 1
ATOM 1449 C CA . ILE A 1 189 ? -28.052 30.904 0.011 1.00 75.06 189 ILE A CA 1
ATOM 1450 C C . ILE A 1 189 ? -28.110 31.166 -1.489 1.00 75.06 189 ILE A C 1
ATOM 1452 O O . ILE A 1 189 ? -27.121 30.975 -2.194 1.00 75.06 189 ILE A O 1
ATO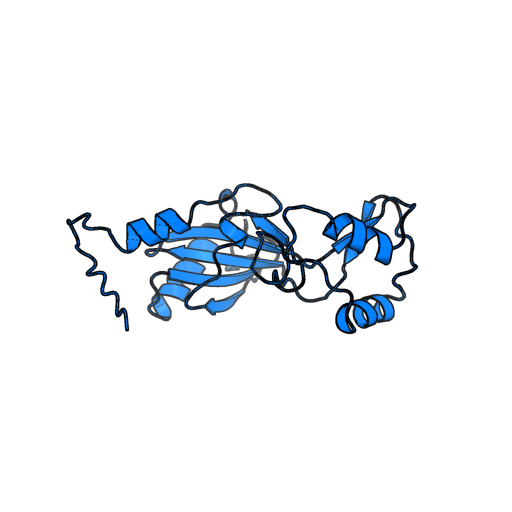M 1456 N N . THR A 1 190 ? -29.277 31.578 -1.971 1.00 76.19 190 THR A N 1
ATOM 1457 C CA . THR A 1 190 ? -29.473 32.047 -3.344 1.00 76.19 190 THR A CA 1
ATOM 1458 C C . THR A 1 190 ? -29.552 33.569 -3.317 1.00 76.19 190 THR A C 1
ATOM 1460 O O . THR A 1 190 ? -30.423 34.115 -2.637 1.00 76.19 190 THR A O 1
ATOM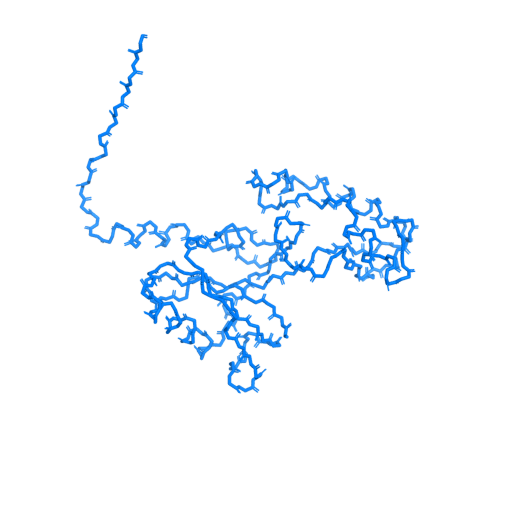 1463 N N . GLY A 1 191 ? -28.610 34.228 -3.993 1.00 65.50 191 GLY A N 1
ATOM 1464 C CA . GLY A 1 191 ? -28.644 35.669 -4.263 1.00 65.50 191 GLY A CA 1
ATOM 1465 C C . GLY A 1 191 ? -29.428 35.998 -5.523 1.00 65.50 191 GLY A C 1
ATOM 1466 O O . GLY A 1 191 ? -29.594 35.081 -6.360 1.00 65.50 191 GLY A O 1
#